Protein AF-A0A955J178-F1 (afdb_monomer)

pLDDT: mean 77.56, std 20.7, range [35.34, 97.31]

Radius of gyration: 25.41 Å; Cα contacts (8 Å, |Δi|>4): 109; chains: 1; bounding box: 50×48×74 Å

Nearest PDB structures (foldseek):
  1qhh-assembly1_A  TM=9.530E-01  e=8.850E-08  Geobacillus stearothermophilus
  2is4-assembly1_A  TM=9.170E-01  e=1.692E-06  Escherichia coli
  2is6-assembly1_A  TM=9.142E-01  e=1.795E-06  Escherichia coli
  2is6-assembly1_B  TM=8.865E-01  e=2.273E-06  Escherichia coli
  3lfu-assembly1_A  TM=8.771E-01  e=3.866E-06  Escherichia coli

Structure (mmCIF, N/CA/C/O backbone):
data_AF-A0A955J178-F1
#
_entry.id   AF-A0A955J178-F1
#
loop_
_atom_site.group_PDB
_atom_site.id
_atom_site.type_symbol
_atom_site.label_atom_id
_atom_site.label_alt_id
_atom_site.label_comp_id
_atom_site.label_asym_id
_atom_site.label_entity_id
_atom_site.label_seq_id
_atom_site.pdbx_PDB_ins_code
_atom_site.Cartn_x
_atom_site.Cartn_y
_atom_site.Cartn_z
_atom_site.occupancy
_atom_site.B_iso_or_equiv
_atom_site.auth_seq_id
_atom_site.auth_comp_id
_atom_site.auth_asym_id
_atom_site.auth_atom_id
_atom_site.pdbx_PDB_model_num
ATOM 1 N N . MET A 1 1 ? 29.742 -26.263 -50.618 1.00 44.66 1 MET A N 1
ATOM 2 C CA . MET A 1 1 ? 29.282 -26.212 -49.211 1.00 44.66 1 MET A CA 1
ATOM 3 C C . MET A 1 1 ? 28.178 -25.171 -49.121 1.00 44.66 1 MET A C 1
ATOM 5 O O . MET A 1 1 ? 28.457 -23.999 -49.329 1.00 44.66 1 MET A O 1
ATOM 9 N N . ALA A 1 2 ? 26.930 -25.604 -48.944 1.00 39.31 2 ALA A N 1
ATOM 10 C CA . ALA A 1 2 ? 25.762 -24.725 -48.880 1.00 39.31 2 ALA A CA 1
ATOM 11 C C . ALA A 1 2 ? 25.596 -24.152 -47.460 1.00 39.31 2 ALA A C 1
ATOM 13 O O . ALA A 1 2 ? 25.765 -24.883 -46.484 1.00 39.31 2 ALA A O 1
ATOM 14 N N . LYS A 1 3 ? 25.291 -22.852 -47.346 1.00 36.59 3 LYS A N 1
ATOM 15 C CA . LYS A 1 3 ? 24.888 -22.213 -46.082 1.00 36.59 3 LYS A CA 1
ATOM 16 C C . LYS A 1 3 ? 23.510 -22.747 -45.657 1.00 36.59 3 LYS A C 1
ATOM 18 O O . LYS A 1 3 ? 22.655 -22.888 -46.529 1.00 36.59 3 LYS A O 1
ATOM 23 N N . PRO A 1 4 ? 23.259 -22.989 -44.361 1.00 42.50 4 PRO A N 1
ATOM 24 C CA . PRO A 1 4 ? 21.914 -23.289 -43.893 1.00 42.50 4 PRO A CA 1
ATOM 25 C C . PRO A 1 4 ? 21.044 -22.027 -43.979 1.00 42.50 4 PRO A C 1
ATOM 27 O O . PRO A 1 4 ? 21.401 -20.971 -43.456 1.00 42.50 4 PRO A O 1
ATOM 30 N N . THR A 1 5 ? 19.917 -22.149 -44.672 1.00 49.84 5 THR A N 1
ATOM 31 C CA . THR A 1 5 ? 18.826 -21.173 -44.753 1.00 49.84 5 THR A CA 1
ATOM 32 C C . THR A 1 5 ? 18.054 -21.164 -43.434 1.00 49.84 5 THR A C 1
ATOM 34 O O . THR A 1 5 ? 17.514 -22.193 -43.030 1.00 49.84 5 THR A O 1
ATOM 37 N N . SER A 1 6 ? 18.007 -20.021 -42.749 1.00 51.34 6 SER A N 1
ATOM 38 C CA . SER A 1 6 ? 17.197 -19.819 -41.542 1.00 51.34 6 SER A CA 1
ATOM 39 C C . SER A 1 6 ? 15.847 -19.189 -41.900 1.00 51.34 6 SER A C 1
ATOM 41 O O . SER A 1 6 ? 15.591 -18.039 -41.553 1.00 51.34 6 SER A O 1
ATOM 43 N N . ASP A 1 7 ? 14.987 -19.936 -42.588 1.00 45.94 7 ASP A N 1
ATOM 44 C CA . ASP A 1 7 ? 13.578 -19.558 -42.781 1.00 45.94 7 ASP A CA 1
ATOM 45 C C . ASP A 1 7 ? 12.749 -20.026 -41.576 1.00 45.94 7 ASP A C 1
ATOM 47 O O . ASP A 1 7 ? 11.918 -20.928 -41.654 1.00 45.94 7 ASP A O 1
ATOM 51 N N . GLY A 1 8 ? 13.039 -19.439 -40.414 1.00 50.84 8 GLY A N 1
ATOM 52 C CA . GLY A 1 8 ? 12.166 -19.500 -39.244 1.00 50.84 8 GLY A CA 1
ATOM 53 C C . GLY A 1 8 ? 11.369 -18.196 -39.140 1.00 50.84 8 GLY A C 1
ATOM 54 O O . GLY A 1 8 ? 11.940 -17.137 -39.404 1.00 50.84 8 GLY A O 1
ATOM 55 N N . PRO A 1 9 ? 10.079 -18.228 -38.761 1.00 44.31 9 PRO A N 1
ATOM 56 C CA . PRO A 1 9 ? 9.283 -17.012 -38.638 1.00 44.31 9 PRO A CA 1
ATOM 57 C C . PRO A 1 9 ? 9.911 -16.059 -37.611 1.00 44.31 9 PRO A C 1
ATOM 59 O O . PRO A 1 9 ? 10.209 -16.443 -36.477 1.00 44.31 9 PRO A O 1
ATOM 62 N N . SER A 1 10 ? 10.136 -14.813 -38.034 1.00 49.38 10 SER A N 1
ATOM 63 C CA . SER A 1 10 ? 10.654 -13.737 -37.190 1.00 49.38 10 SER A CA 1
ATOM 64 C C . SER A 1 10 ? 9.669 -13.445 -36.062 1.00 49.38 10 SER A C 1
ATOM 66 O O . SER A 1 10 ? 8.494 -13.180 -36.302 1.00 49.38 10 SER A O 1
ATOM 68 N N . LEU A 1 11 ? 10.169 -13.421 -34.825 1.00 46.75 11 LEU A N 1
ATOM 69 C CA . LEU A 1 11 ? 9.398 -13.058 -33.629 1.00 46.75 11 LEU A CA 1
ATOM 70 C C . LEU A 1 11 ? 8.854 -11.610 -33.669 1.00 46.75 11 LEU A C 1
ATOM 72 O O . LEU A 1 11 ? 8.103 -11.218 -32.780 1.00 46.75 11 LEU A O 1
ATOM 76 N N . PHE A 1 12 ? 9.253 -10.820 -34.673 1.00 46.12 12 PHE A N 1
ATOM 77 C CA . PHE A 1 12 ? 8.922 -9.405 -34.843 1.00 46.12 12 PHE A CA 1
ATOM 78 C C . PHE A 1 12 ? 8.086 -9.110 -36.095 1.00 46.12 12 PHE A C 1
ATOM 80 O O . PHE A 1 12 ? 7.990 -7.947 -36.489 1.00 46.12 12 PHE A O 1
ATOM 87 N N . ASP A 1 13 ? 7.468 -10.116 -36.725 1.00 46.81 13 ASP A N 1
ATOM 88 C CA . ASP A 1 13 ? 6.483 -9.858 -37.780 1.00 46.81 13 ASP A CA 1
ATOM 89 C C . ASP A 1 13 ? 5.185 -9.303 -37.163 1.00 46.81 13 ASP A C 1
ATOM 91 O O . ASP A 1 13 ? 4.236 -10.009 -36.819 1.00 46.81 13 ASP A O 1
ATOM 95 N N . ALA A 1 14 ? 5.191 -7.990 -36.936 1.00 47.84 14 ALA A N 1
ATOM 96 C CA . ALA A 1 14 ? 4.125 -7.229 -36.295 1.00 47.84 14 ALA A CA 1
ATOM 97 C C . ALA A 1 14 ? 2.891 -7.027 -37.197 1.00 47.84 14 ALA A C 1
ATOM 99 O O . ALA A 1 14 ? 1.990 -6.274 -36.832 1.00 47.84 14 ALA A O 1
ATOM 100 N N . SER A 1 15 ? 2.833 -7.670 -38.369 1.00 45.66 15 SER A N 1
ATOM 101 C CA . SER A 1 15 ? 1.762 -7.466 -39.350 1.00 45.66 15 SER A CA 1
ATOM 102 C C . SER A 1 15 ? 0.537 -8.373 -39.157 1.00 45.66 15 SER A C 1
ATOM 104 O O . SER A 1 15 ? -0.517 -8.090 -39.724 1.00 45.66 15 SER A O 1
ATOM 106 N N . THR A 1 16 ? 0.626 -9.423 -38.329 1.00 46.12 16 THR A N 1
ATOM 107 C CA . THR A 1 16 ? -0.451 -10.428 -38.179 1.00 46.12 16 THR A CA 1
ATOM 108 C C . THR A 1 16 ? -0.952 -10.652 -36.751 1.00 46.12 16 THR A C 1
ATOM 110 O O . THR A 1 16 ? -1.829 -11.490 -36.543 1.00 46.12 16 THR A O 1
ATOM 113 N N . SER A 1 17 ? -0.441 -9.926 -35.754 1.00 45.53 17 SER A N 1
ATOM 114 C CA . SER A 1 17 ? -0.986 -10.016 -34.392 1.00 45.53 17 SER A CA 1
ATOM 115 C C . SER A 1 17 ? -2.210 -9.100 -34.267 1.00 45.5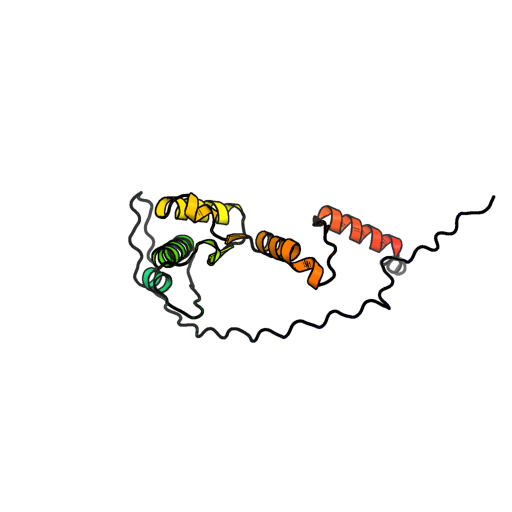3 17 SER A C 1
ATOM 117 O O . SER A 1 17 ? -2.053 -7.890 -34.436 1.00 45.53 17 SER A O 1
ATOM 119 N N . PRO A 1 18 ? -3.423 -9.619 -33.984 1.00 52.44 18 PRO A N 1
ATOM 120 C CA . PRO A 1 18 ? -4.585 -8.767 -33.761 1.00 52.44 18 PRO A CA 1
ATOM 121 C C . PRO A 1 18 ? -4.296 -7.823 -32.591 1.00 52.44 18 PRO A C 1
ATOM 123 O O . PRO A 1 18 ? -3.918 -8.270 -31.507 1.00 52.44 18 PRO A O 1
ATOM 126 N N . GLU A 1 19 ? -4.449 -6.516 -32.820 1.00 50.19 19 GLU A N 1
ATOM 127 C CA . GLU A 1 19 ? -4.296 -5.507 -31.774 1.00 50.19 19 GLU A CA 1
ATOM 128 C C . GLU A 1 19 ? -5.255 -5.862 -30.625 1.00 50.19 19 GLU A C 1
ATOM 130 O O . GLU A 1 19 ? -6.465 -5.986 -30.857 1.00 50.19 19 GLU A O 1
ATOM 135 N N . PRO A 1 20 ? -4.757 -6.088 -29.396 1.00 54.75 20 PRO A N 1
ATOM 136 C CA . PRO A 1 20 ? -5.625 -6.445 -28.290 1.00 54.75 20 PRO A CA 1
ATOM 137 C C . PRO A 1 20 ? -6.625 -5.311 -28.076 1.00 54.75 20 PRO A C 1
ATOM 139 O O . PRO A 1 20 ? -6.242 -4.145 -27.947 1.00 54.75 20 PRO A O 1
ATOM 142 N N . ALA A 1 21 ? -7.915 -5.656 -28.046 1.00 64.31 21 ALA A N 1
ATOM 143 C CA . ALA A 1 21 ? -8.982 -4.696 -27.814 1.00 64.31 21 ALA A CA 1
ATOM 144 C C . ALA A 1 21 ? -8.651 -3.866 -26.567 1.00 64.31 21 ALA A C 1
ATOM 146 O O . ALA A 1 21 ? -8.462 -4.419 -25.478 1.00 64.31 21 ALA A O 1
ATOM 147 N N . ARG A 1 22 ? -8.549 -2.538 -26.728 1.00 52.88 22 ARG A N 1
ATOM 148 C CA . ARG A 1 22 ? -8.286 -1.642 -25.597 1.00 52.88 22 ARG A CA 1
ATOM 149 C C . ARG A 1 22 ? -9.321 -1.933 -24.510 1.00 52.88 22 ARG A C 1
ATOM 151 O O . ARG A 1 22 ? -10.518 -1.878 -24.808 1.00 52.88 22 ARG A O 1
ATOM 158 N N . PRO A 1 23 ? -8.900 -2.228 -23.267 1.00 53.50 23 PRO A N 1
ATOM 159 C CA . PRO A 1 23 ? -9.849 -2.440 -22.189 1.00 53.50 23 PRO A CA 1
ATOM 160 C C . PRO A 1 23 ? -10.748 -1.209 -22.069 1.00 53.50 23 PRO A C 1
ATOM 162 O O . PRO A 1 23 ? -10.286 -0.073 -22.230 1.00 53.50 23 PRO A O 1
ATOM 165 N N . ALA A 1 24 ? -12.036 -1.444 -21.811 1.00 59.22 24 ALA A N 1
ATOM 166 C CA . ALA A 1 24 ? -13.006 -0.377 -21.622 1.00 59.22 24 ALA A CA 1
ATOM 167 C C . ALA A 1 24 ? -12.459 0.638 -20.611 1.00 59.22 24 ALA A C 1
ATOM 169 O O . ALA A 1 24 ? -11.951 0.272 -19.548 1.00 59.22 24 ALA A O 1
ATOM 170 N N . ARG A 1 25 ? -12.528 1.922 -20.970 1.00 48.75 25 ARG A N 1
ATOM 171 C CA . ARG A 1 25 ? -12.036 3.012 -20.129 1.00 48.75 25 ARG A CA 1
ATOM 172 C C . ARG A 1 25 ? -12.804 2.959 -18.809 1.00 48.75 25 ARG A C 1
ATOM 174 O O . ARG A 1 25 ? -14.004 3.218 -18.792 1.00 48.75 25 ARG A O 1
ATOM 181 N N . VAL A 1 26 ? -12.128 2.601 -17.717 1.00 46.00 26 VAL A N 1
ATOM 182 C CA . VAL A 1 26 ? -12.729 2.679 -16.382 1.00 46.00 26 VAL A CA 1
ATOM 183 C C . VAL A 1 26 ? -13.073 4.155 -16.155 1.00 46.00 26 VAL A C 1
ATOM 185 O O . VAL A 1 26 ? -12.178 4.995 -16.307 1.00 46.00 26 VAL A O 1
ATOM 188 N N . PRO A 1 27 ? -14.343 4.509 -15.883 1.00 39.38 27 PRO A N 1
ATOM 189 C CA . PRO A 1 27 ? -14.707 5.898 -15.651 1.00 39.38 27 PRO A CA 1
ATOM 190 C C . PRO A 1 27 ? -13.872 6.443 -14.484 1.00 39.38 27 PRO A C 1
ATOM 192 O O . PRO A 1 27 ? -13.612 5.705 -13.527 1.00 39.38 27 PRO A O 1
ATOM 195 N N . PRO A 1 28 ? -13.407 7.703 -14.554 1.00 44.47 28 PRO A N 1
ATOM 196 C CA . PRO A 1 28 ? -12.646 8.288 -13.463 1.00 44.47 28 PRO A CA 1
ATOM 197 C C . PRO A 1 28 ? -13.486 8.218 -12.189 1.00 44.47 28 PRO A C 1
ATOM 199 O O . PRO A 1 28 ? -14.634 8.661 -12.165 1.00 44.47 28 PRO A O 1
ATOM 202 N N . VAL A 1 29 ? -12.912 7.650 -11.130 1.00 53.62 29 VAL A N 1
ATOM 203 C CA . VAL A 1 29 ? -13.516 7.699 -9.801 1.00 53.62 29 VAL A CA 1
ATOM 204 C C . VAL A 1 29 ? -13.488 9.162 -9.363 1.00 53.62 29 VAL A C 1
ATOM 206 O O . VAL A 1 29 ? -12.453 9.672 -8.939 1.00 53.62 29 VAL A O 1
ATOM 209 N N . THR A 1 30 ? -14.609 9.865 -9.512 1.00 42.75 30 THR A N 1
ATOM 210 C CA . THR A 1 30 ? -14.779 11.216 -8.977 1.00 42.75 30 THR A CA 1
ATOM 211 C C . THR A 1 30 ? -14.948 11.109 -7.471 1.00 42.75 30 THR A C 1
ATOM 213 O O . THR A 1 30 ? -15.983 10.661 -6.978 1.00 42.75 30 THR A O 1
ATOM 216 N N . VAL A 1 31 ? -13.903 11.482 -6.740 1.00 44.84 31 VAL A N 1
ATOM 217 C CA . VAL A 1 31 ? -13.929 11.539 -5.281 1.00 44.84 31 VAL A CA 1
ATOM 218 C C . VAL A 1 31 ? -14.428 12.926 -4.875 1.00 44.84 31 VAL A C 1
ATOM 220 O O . VAL A 1 31 ? -13.757 13.902 -5.213 1.00 44.84 31 VAL A O 1
ATOM 223 N N . PRO A 1 32 ? -15.561 13.071 -4.168 1.00 42.06 32 PRO A N 1
ATOM 224 C CA . PRO A 1 32 ? -15.844 14.322 -3.480 1.00 42.06 32 PRO A CA 1
ATOM 225 C C . PRO A 1 32 ? -14.751 14.528 -2.421 1.00 42.06 32 PRO A C 1
ATOM 227 O O . PRO A 1 32 ? -14.613 13.740 -1.486 1.00 42.06 32 PRO A O 1
ATOM 230 N N . VAL A 1 33 ? -13.902 15.538 -2.621 1.00 43.12 33 VAL A N 1
ATOM 231 C CA . VAL A 1 33 ? -12.780 15.831 -1.723 1.00 43.12 33 VAL A CA 1
ATOM 232 C C . VAL A 1 33 ? -13.293 16.707 -0.585 1.00 43.12 33 VAL A C 1
ATOM 234 O O . VAL A 1 33 ? -13.405 17.921 -0.730 1.00 43.12 33 VAL A O 1
ATOM 237 N N . GLU A 1 34 ? -13.606 16.106 0.560 1.00 48.56 34 GLU A N 1
ATOM 238 C CA . GLU A 1 34 ? -13.842 16.864 1.789 1.00 48.56 34 GLU A CA 1
ATOM 239 C C . GLU A 1 34 ? -12.482 17.184 2.432 1.00 48.56 34 GLU A C 1
ATOM 241 O O . GLU A 1 34 ? -11.854 16.338 3.071 1.00 48.56 34 GLU A O 1
ATOM 246 N N . VAL A 1 35 ? -11.976 18.398 2.193 1.00 45.81 35 VAL A N 1
ATOM 247 C CA . VAL A 1 35 ? -10.691 18.860 2.735 1.00 45.81 35 VAL A CA 1
ATOM 248 C C . VAL A 1 35 ? -10.907 19.407 4.144 1.00 45.81 35 VAL A C 1
ATOM 250 O O . VAL A 1 35 ? -11.321 20.549 4.317 1.00 45.81 35 VAL A O 1
ATOM 253 N N . THR A 1 36 ? -10.600 18.615 5.169 1.00 46.00 36 THR A N 1
ATOM 254 C CA . THR A 1 36 ? -10.484 19.126 6.542 1.00 46.00 36 THR A CA 1
ATOM 255 C C . THR A 1 36 ? -9.017 19.410 6.858 1.00 46.00 36 THR A C 1
ATOM 257 O O . THR A 1 36 ? -8.230 18.476 7.017 1.00 46.00 36 THR A O 1
ATOM 260 N N . HIS A 1 37 ? -8.646 20.689 6.946 1.00 39.72 37 HIS A N 1
ATOM 261 C CA . HIS A 1 37 ? -7.344 21.127 7.450 1.00 39.72 37 HIS A CA 1
ATOM 262 C C . HIS A 1 37 ? -7.471 21.538 8.919 1.00 39.72 37 HIS A C 1
ATOM 264 O O . HIS A 1 37 ? -7.864 22.661 9.216 1.00 39.72 37 HIS A O 1
ATOM 270 N N . GLU A 1 38 ? -7.108 20.638 9.832 1.00 43.97 38 GLU A N 1
ATOM 271 C CA . GLU A 1 38 ? -6.774 21.011 11.210 1.00 43.97 38 GLU A CA 1
ATOM 272 C C . GLU A 1 38 ? -5.249 20.979 11.395 1.00 43.97 38 GLU A C 1
ATOM 274 O O . GLU A 1 38 ? -4.587 20.077 10.864 1.00 43.97 38 GLU A O 1
ATOM 279 N N . PRO A 1 39 ? -4.664 21.943 12.130 1.00 38.28 39 PRO A N 1
ATOM 280 C CA . PRO A 1 39 ? -3.243 21.934 12.435 1.00 38.28 39 PRO A CA 1
ATOM 281 C C . PRO A 1 39 ? -2.922 20.730 13.328 1.00 38.28 39 PRO A C 1
ATOM 283 O O . PRO A 1 39 ? -3.435 20.595 14.437 1.00 38.28 39 PRO A O 1
ATOM 286 N N . VAL A 1 40 ? -2.064 19.835 12.838 1.00 46.56 40 VAL A N 1
ATOM 287 C CA . VAL A 1 40 ? -1.573 18.692 13.616 1.00 46.56 40 VAL A CA 1
ATOM 288 C C . VAL A 1 40 ? -0.354 19.164 14.402 1.00 46.56 40 VAL A C 1
ATOM 290 O O . VAL A 1 40 ? 0.712 19.351 13.823 1.00 46.56 40 VAL A O 1
ATOM 293 N N . ALA A 1 41 ? -0.540 19.408 15.701 1.00 45.06 41 ALA A N 1
ATOM 294 C CA . ALA A 1 41 ? 0.535 19.797 16.607 1.00 45.06 41 ALA A CA 1
ATOM 295 C C . ALA A 1 41 ? 1.581 18.680 16.762 1.00 45.06 41 ALA A C 1
ATOM 297 O O . ALA A 1 41 ? 1.245 17.494 16.816 1.00 45.06 41 ALA A O 1
ATOM 298 N N . ASP A 1 42 ? 2.843 19.101 16.833 1.00 52.50 42 ASP A N 1
ATOM 299 C CA . ASP A 1 42 ? 4.023 18.262 17.020 1.00 52.50 42 ASP A CA 1
ATOM 300 C C . ASP A 1 42 ? 4.086 17.753 18.468 1.00 52.50 42 ASP A C 1
ATOM 302 O O . ASP A 1 42 ? 3.962 18.538 19.411 1.00 52.50 42 ASP A O 1
ATOM 306 N N . ALA A 1 43 ? 4.293 16.451 18.663 1.00 42.47 43 ALA A N 1
ATOM 307 C CA . ALA A 1 43 ? 4.572 15.900 19.985 1.00 42.47 43 ALA A CA 1
ATOM 308 C C . ALA A 1 43 ? 5.635 14.800 19.899 1.00 42.47 43 ALA A C 1
ATOM 310 O O . ALA A 1 43 ? 5.470 13.783 19.224 1.00 42.47 43 ALA A O 1
ATOM 311 N N . ALA A 1 44 ? 6.736 15.068 20.600 1.00 40.84 44 ALA A N 1
ATOM 312 C CA . ALA A 1 44 ? 7.935 14.260 20.710 1.00 40.84 44 ALA A CA 1
ATOM 313 C C . ALA A 1 44 ? 7.708 12.886 21.374 1.00 40.84 44 ALA A C 1
ATOM 315 O O . ALA A 1 44 ? 6.695 12.617 22.016 1.00 40.84 44 ALA A O 1
ATOM 316 N N . ALA A 1 45 ? 8.715 12.030 21.198 1.00 44.50 45 ALA A N 1
ATOM 317 C CA . ALA A 1 45 ? 8.782 10.630 21.590 1.00 44.50 45 ALA A CA 1
ATOM 318 C C . ALA A 1 45 ? 8.354 10.334 23.043 1.00 44.50 45 ALA A C 1
ATOM 320 O O . ALA A 1 45 ? 8.989 10.775 23.998 1.00 44.50 45 ALA A O 1
ATOM 321 N N . SER A 1 46 ? 7.346 9.471 23.194 1.00 35.34 46 SER A N 1
ATOM 322 C CA . SER A 1 46 ? 7.172 8.600 24.360 1.00 35.34 46 SER A CA 1
ATOM 323 C C . SER A 1 46 ? 6.492 7.295 23.926 1.00 35.34 46 SER A C 1
ATOM 325 O O . SER A 1 46 ? 5.693 7.280 22.992 1.00 35.34 46 SER A O 1
ATOM 327 N N . THR A 1 47 ? 6.841 6.183 24.573 1.00 45.31 47 THR A N 1
ATOM 328 C CA . THR A 1 47 ? 6.433 4.799 24.245 1.00 45.31 47 THR A CA 1
ATOM 329 C C . THR A 1 47 ? 4.957 4.495 24.561 1.00 45.31 47 THR A C 1
ATOM 331 O O . THR A 1 47 ? 4.528 3.346 24.498 1.00 45.31 47 THR A O 1
ATOM 334 N N . GLN A 1 48 ? 4.150 5.506 24.886 1.00 46.41 48 GLN A N 1
ATOM 335 C CA . GLN A 1 48 ? 2.699 5.374 24.917 1.00 46.41 48 GLN A CA 1
ATOM 336 C C . GLN A 1 48 ? 2.133 5.895 23.609 1.00 46.41 48 GLN A C 1
ATOM 338 O O . GLN A 1 48 ? 2.373 7.027 23.203 1.00 46.41 48 GLN A O 1
ATOM 343 N N . GLU A 1 49 ? 1.381 5.042 22.929 1.00 58.53 49 GLU A N 1
ATOM 344 C CA . GLU A 1 49 ? 0.716 5.429 21.707 1.00 58.53 49 GLU A CA 1
ATOM 345 C C . GLU A 1 49 ? -0.270 6.571 21.955 1.00 58.53 49 GLU A C 1
ATOM 347 O O . GLU A 1 49 ? -1.366 6.358 22.476 1.00 58.53 49 GLU A O 1
ATOM 352 N N . THR A 1 50 ? 0.101 7.780 21.536 1.00 70.06 50 THR A N 1
ATOM 353 C CA . THR A 1 50 ? 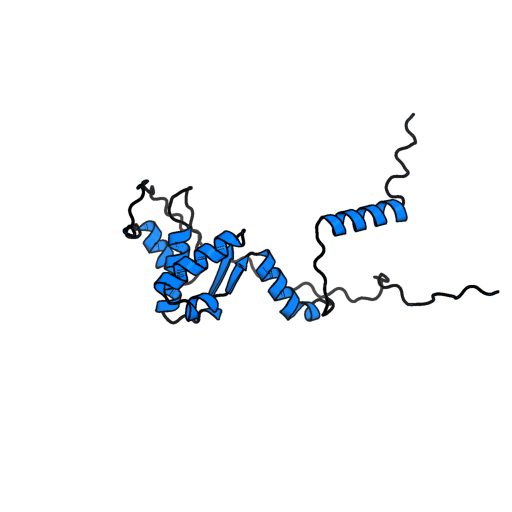-0.781 8.939 21.616 1.00 70.06 50 THR A CA 1
ATOM 354 C C . THR A 1 50 ? -2.119 8.615 20.935 1.00 70.06 50 THR A C 1
ATOM 356 O O . THR A 1 50 ? -2.135 8.053 19.821 1.00 70.06 50 THR A O 1
ATOM 359 N N . PRO A 1 51 ? -3.255 8.932 21.584 1.00 81.88 51 PRO A N 1
ATOM 360 C CA . PRO A 1 51 ? -4.569 8.790 20.977 1.00 81.88 51 PRO A CA 1
ATOM 361 C C . PRO A 1 51 ? -4.632 9.520 19.631 1.00 81.88 51 PRO A C 1
ATOM 363 O O . PRO A 1 51 ? -4.063 10.599 19.476 1.00 81.88 51 PRO A O 1
ATOM 366 N N . LEU A 1 52 ? -5.336 8.937 18.654 1.00 89.12 52 LEU A N 1
ATOM 367 C CA . LEU A 1 52 ? -5.601 9.620 17.384 1.00 89.12 52 LEU A CA 1
ATOM 368 C C . LEU A 1 52 ? -6.337 10.935 17.650 1.00 89.12 52 LEU A C 1
ATOM 370 O O . LEU A 1 52 ? -7.338 10.928 18.373 1.00 89.12 52 LEU A O 1
ATOM 374 N N . ASN A 1 53 ? -5.879 12.022 17.030 1.00 90.38 53 ASN A N 1
ATOM 375 C CA . ASN A 1 53 ? -6.611 13.287 17.054 1.00 90.38 53 ASN A CA 1
ATOM 376 C C . ASN A 1 53 ? -7.919 13.186 16.241 1.00 90.38 53 ASN A C 1
ATOM 378 O O . ASN A 1 53 ? -8.174 12.182 15.567 1.00 90.38 53 ASN A O 1
ATOM 382 N N . GLN A 1 54 ? -8.759 14.221 16.302 1.00 90.31 54 GLN A N 1
ATOM 383 C CA . GLN A 1 54 ? -10.078 14.208 15.666 1.00 90.31 54 GLN A CA 1
ATOM 384 C C . GLN A 1 54 ? -10.001 13.993 14.146 1.00 90.31 54 GLN A C 1
ATOM 386 O O . GLN A 1 54 ? -10.699 13.125 13.620 1.00 90.31 54 GLN A O 1
ATOM 391 N N . ALA A 1 55 ? -9.114 14.707 13.448 1.00 89.12 55 ALA A N 1
ATOM 392 C CA . ALA A 1 55 ? -8.918 14.555 12.005 1.00 89.12 55 ALA A CA 1
ATOM 393 C C . ALA A 1 55 ? -8.431 13.146 11.609 1.00 89.12 55 ALA A C 1
ATOM 395 O O . ALA A 1 55 ? -8.962 12.527 10.685 1.00 89.12 55 ALA A O 1
ATOM 396 N N . GLN A 1 56 ? -7.455 12.597 12.337 1.00 92.69 56 GLN A N 1
ATOM 397 C CA . GLN A 1 56 ? -6.957 11.235 12.136 1.00 92.69 56 GLN A CA 1
ATOM 398 C C . GLN A 1 56 ? -8.056 10.199 12.386 1.00 92.69 56 GLN A C 1
ATOM 400 O O . GLN A 1 56 ? -8.194 9.252 11.614 1.00 92.69 56 GLN A O 1
ATOM 405 N N . ARG A 1 57 ? -8.861 10.388 13.438 1.00 93.19 57 ARG A N 1
ATOM 406 C CA . ARG A 1 57 ? -9.988 9.512 13.763 1.00 93.19 57 ARG A CA 1
ATOM 407 C C . ARG A 1 57 ? -11.063 9.557 12.681 1.00 93.19 57 ARG A C 1
ATOM 409 O O . ARG A 1 57 ? -11.460 8.500 12.212 1.00 93.19 57 ARG A O 1
ATOM 416 N N . LYS A 1 58 ? -11.424 10.744 12.176 1.00 91.75 58 LYS A N 1
ATOM 417 C CA . LYS A 1 58 ? -12.336 10.893 11.026 1.00 91.75 58 LYS A CA 1
ATOM 418 C C . LYS A 1 58 ? -11.821 10.122 9.80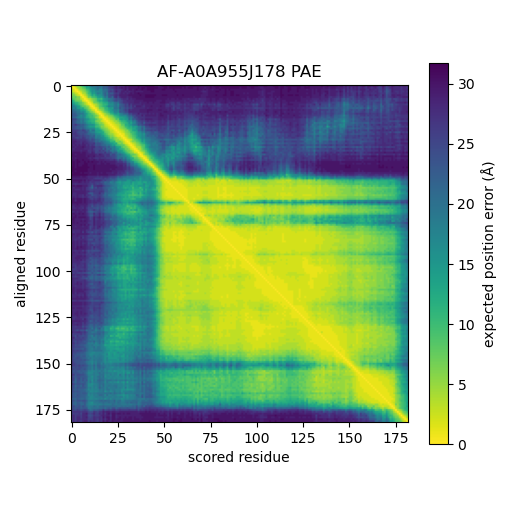2 1.00 91.75 58 LYS A C 1
ATOM 420 O O . LYS A 1 58 ? -12.583 9.400 9.166 1.00 91.75 58 LYS A O 1
ATOM 425 N N . ALA A 1 59 ? -10.521 10.203 9.506 1.00 92.12 59 ALA A N 1
ATOM 426 C CA . ALA A 1 59 ? -9.910 9.462 8.400 1.00 92.12 59 ALA A CA 1
ATOM 427 C C . ALA A 1 59 ? -9.907 7.934 8.608 1.00 92.12 59 ALA A C 1
ATOM 429 O O . ALA A 1 59 ? -10.087 7.181 7.643 1.00 92.12 59 ALA A O 1
ATOM 430 N N . VAL A 1 60 ? -9.707 7.469 9.846 1.00 94.19 60 VAL A N 1
ATOM 431 C CA . VAL A 1 60 ? -9.786 6.046 10.208 1.00 94.19 60 VAL A CA 1
ATOM 432 C C . VAL A 1 60 ? -11.220 5.545 10.096 1.00 94.19 60 VAL A C 1
ATOM 434 O O . VAL A 1 60 ? -11.440 4.522 9.447 1.00 94.19 60 VAL A O 1
ATOM 437 N N . ASP A 1 61 ? -12.181 6.276 10.655 1.00 93.50 61 ASP A N 1
ATOM 438 C CA . ASP A 1 61 ? -13.589 5.885 10.784 1.00 93.50 61 ASP A CA 1
ATOM 439 C C . ASP A 1 61 ? -14.396 6.062 9.498 1.00 93.50 61 ASP A C 1
ATOM 441 O O . ASP A 1 61 ? -15.480 5.497 9.378 1.00 93.50 61 ASP A O 1
ATOM 445 N N . HIS A 1 62 ? -13.861 6.789 8.514 1.00 91.75 62 HIS A N 1
ATOM 446 C CA . HIS A 1 62 ? -14.483 6.990 7.206 1.00 91.75 62 HIS A CA 1
ATOM 447 C C . HIS A 1 62 ? -15.010 5.671 6.614 1.00 91.75 62 HIS A C 1
ATOM 449 O O . HIS A 1 62 ? -14.258 4.705 6.412 1.00 91.75 62 HIS A O 1
ATOM 455 N N . ARG A 1 63 ? -16.316 5.638 6.324 1.00 84.94 63 ARG A N 1
ATOM 456 C CA . ARG A 1 63 ? -17.037 4.476 5.789 1.00 84.94 63 ARG A CA 1
ATOM 457 C C . ARG A 1 63 ? -17.470 4.733 4.355 1.00 84.94 63 ARG A C 1
ATOM 459 O O . ARG A 1 63 ? -18.101 5.746 4.084 1.00 84.94 63 ARG A O 1
ATOM 466 N N . GLY A 1 64 ? -17.215 3.757 3.485 1.00 79.62 64 GLY A N 1
ATOM 467 C CA . GLY A 1 64 ? -17.680 3.770 2.098 1.00 79.62 64 GLY A CA 1
ATOM 468 C C . GLY A 1 64 ? -17.050 4.874 1.243 1.00 79.62 64 GLY A C 1
ATOM 469 O O . GLY A 1 64 ? -16.541 5.872 1.739 1.00 79.62 64 GLY A O 1
ATOM 470 N N . GLY A 1 65 ? -17.058 4.678 -0.072 1.00 87.31 65 GLY A N 1
ATOM 471 C CA . GLY A 1 65 ? -16.524 5.652 -1.021 1.00 87.31 65 GLY A CA 1
ATOM 472 C C . GLY A 1 65 ? -15.018 5.947 -0.880 1.00 87.31 65 GLY A C 1
ATOM 473 O O . GLY A 1 65 ? -14.332 5.432 0.011 1.00 87.31 65 GLY A O 1
ATOM 474 N N . PRO A 1 66 ? -14.465 6.754 -1.794 1.00 90.00 66 PRO A N 1
ATOM 475 C CA . PRO A 1 66 ? -13.050 7.084 -1.785 1.00 90.00 66 PRO A CA 1
ATOM 476 C C . PRO A 1 66 ? -12.753 8.238 -0.811 1.00 90.00 66 PRO A C 1
ATOM 478 O O . PRO A 1 66 ? -13.619 9.053 -0.505 1.00 90.00 66 PRO A O 1
ATOM 481 N N . VAL A 1 67 ? -11.519 8.294 -0.306 1.00 88.25 67 VAL A N 1
ATOM 482 C CA . VAL A 1 67 ? -11.056 9.299 0.665 1.00 88.25 67 VAL A CA 1
ATOM 483 C C . VAL A 1 67 ? -9.612 9.686 0.369 1.00 88.25 67 VAL A C 1
ATOM 485 O O . VAL A 1 67 ? -8.803 8.842 -0.019 1.00 88.25 67 VAL A O 1
ATOM 488 N N . ILE A 1 68 ? -9.279 10.959 0.568 1.00 90.69 68 ILE A N 1
ATOM 489 C CA . ILE A 1 68 ? -7.918 11.481 0.430 1.00 90.69 68 ILE A CA 1
ATOM 490 C C . ILE A 1 68 ? -7.509 12.079 1.772 1.00 90.69 68 ILE A C 1
ATOM 492 O O . ILE A 1 68 ? -8.218 12.911 2.328 1.00 90.69 68 ILE A O 1
ATOM 496 N N . VAL A 1 69 ? -6.356 11.655 2.291 1.00 88.00 69 VAL A N 1
ATOM 497 C CA . VAL A 1 69 ? -5.794 12.178 3.542 1.00 88.00 69 VAL A CA 1
ATOM 498 C C . VAL A 1 69 ? -4.607 13.073 3.208 1.00 88.00 69 VAL A C 1
ATOM 500 O O . VAL A 1 69 ? -3.538 12.587 2.835 1.00 88.00 69 VAL A O 1
ATOM 503 N N . LEU A 1 70 ? -4.797 14.384 3.345 1.00 88.81 70 LEU A N 1
ATOM 504 C CA . LEU A 1 70 ? -3.740 15.381 3.183 1.00 88.81 70 LEU A CA 1
ATOM 505 C C . LEU A 1 70 ? -3.043 15.602 4.523 1.00 88.81 70 LEU A C 1
ATOM 507 O O . LEU A 1 70 ? -3.687 15.821 5.544 1.00 88.81 70 LEU A O 1
ATOM 511 N N . ALA A 1 71 ? -1.718 15.516 4.535 1.00 82.38 71 ALA A N 1
ATOM 512 C CA . ALA A 1 71 ? -0.959 15.533 5.775 1.00 82.38 71 ALA A CA 1
ATOM 513 C C . ALA A 1 71 ? 0.460 16.064 5.540 1.00 82.38 71 ALA A C 1
ATOM 515 O O . ALA A 1 71 ? 1.089 15.704 4.541 1.00 82.38 71 ALA A O 1
ATOM 516 N N . GLY A 1 72 ? 0.994 16.838 6.486 1.00 84.44 72 GLY A N 1
ATOM 517 C CA . GLY A 1 72 ? 2.390 17.295 6.492 1.00 84.44 72 GLY A CA 1
ATOM 518 C C . GLY A 1 72 ? 3.380 16.201 6.929 1.00 84.44 72 GLY A C 1
ATOM 519 O O . GLY A 1 72 ? 2.965 15.121 7.363 1.00 84.44 72 GLY A O 1
ATOM 520 N N . PRO A 1 73 ? 4.699 16.399 6.788 1.00 82.94 73 PRO A N 1
ATOM 521 C CA . PRO A 1 73 ? 5.696 15.519 7.407 1.00 82.94 73 PRO A CA 1
ATOM 522 C C . PRO A 1 73 ? 5.423 15.342 8.914 1.00 82.94 73 PRO A C 1
ATOM 524 O O . PRO A 1 73 ? 4.901 16.247 9.550 1.00 82.94 73 PRO A O 1
ATOM 527 N N . GLY A 1 74 ? 5.704 14.164 9.479 1.00 81.38 74 GLY A N 1
ATOM 528 C CA . GLY A 1 74 ? 5.540 13.910 10.923 1.00 81.38 74 GLY A CA 1
ATOM 529 C C . GLY A 1 74 ? 4.100 13.747 11.441 1.00 81.38 74 GLY A C 1
ATOM 530 O O . GLY A 1 74 ? 3.908 13.190 12.513 1.00 81.38 74 GLY A O 1
ATOM 531 N N . THR A 1 75 ? 3.060 14.088 10.674 1.00 79.50 75 THR A N 1
ATOM 532 C CA . THR A 1 75 ? 1.662 14.114 11.170 1.00 79.50 75 THR A CA 1
ATOM 533 C C . THR A 1 75 ? 0.983 12.739 11.335 1.00 79.50 75 THR A C 1
ATOM 535 O O . THR A 1 75 ? -0.246 12.643 11.391 1.00 79.50 75 THR A O 1
ATOM 538 N N . GLY A 1 76 ? 1.749 11.645 11.343 1.00 84.94 76 GLY A N 1
ATOM 539 C CA . GLY A 1 76 ? 1.220 10.302 11.600 1.00 84.94 76 GLY A CA 1
ATOM 540 C C . GLY A 1 76 ? 0.466 9.634 10.440 1.00 84.94 76 GLY A C 1
ATOM 541 O O . GLY A 1 76 ? -0.364 8.768 10.696 1.00 84.94 76 GLY A O 1
ATOM 542 N N . LYS A 1 77 ? 0.749 9.968 9.168 1.00 90.44 77 LYS A N 1
ATOM 543 C CA . LYS A 1 77 ? 0.123 9.318 7.986 1.00 90.44 77 LYS A CA 1
ATOM 544 C C . LYS A 1 77 ? 0.120 7.792 8.064 1.00 90.44 77 LYS A C 1
ATOM 546 O O . LYS A 1 77 ? -0.919 7.162 7.895 1.00 90.44 77 LYS A O 1
ATOM 551 N N . THR A 1 78 ? 1.279 7.208 8.358 1.00 89.44 78 THR A N 1
ATOM 552 C CA . THR A 1 78 ? 1.425 5.756 8.495 1.00 89.44 78 THR A CA 1
ATOM 553 C C . THR A 1 78 ? 0.513 5.216 9.591 1.00 89.44 78 THR A C 1
ATOM 555 O O . THR A 1 78 ? -0.159 4.217 9.369 1.00 89.44 78 THR A O 1
ATOM 558 N N . ARG A 1 79 ? 0.413 5.920 10.727 1.0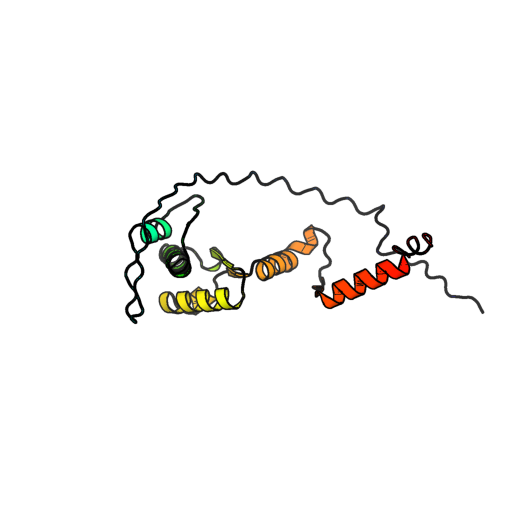0 89.50 79 ARG A N 1
ATOM 559 C CA . ARG A 1 79 ? -0.451 5.540 11.851 1.00 89.50 79 ARG A CA 1
ATOM 560 C C . ARG A 1 79 ? -1.934 5.557 11.476 1.00 89.50 79 ARG A C 1
ATOM 562 O O . ARG A 1 79 ? -2.655 4.638 11.846 1.00 89.50 79 ARG A O 1
ATOM 569 N N . VAL A 1 80 ? -2.377 6.554 10.709 1.00 92.69 80 VAL A N 1
ATOM 570 C CA . VAL A 1 80 ? -3.750 6.609 10.174 1.00 92.69 80 VAL A CA 1
ATOM 571 C C . VAL A 1 80 ? -4.026 5.412 9.264 1.00 92.69 80 VAL A C 1
ATOM 573 O O . VAL A 1 80 ? -5.050 4.752 9.417 1.00 92.69 80 VAL A O 1
ATOM 576 N N . ILE A 1 81 ? -3.106 5.095 8.347 1.00 93.06 81 ILE A N 1
ATOM 577 C CA . ILE A 1 81 ? -3.267 3.972 7.413 1.00 93.06 81 ILE A CA 1
ATOM 578 C C . ILE A 1 81 ? -3.328 2.639 8.170 1.00 93.06 81 ILE A C 1
ATOM 580 O O . ILE A 1 81 ? -4.248 1.854 7.941 1.00 93.06 81 ILE A O 1
ATOM 584 N N . THR A 1 82 ? -2.404 2.392 9.104 1.00 93.62 82 THR A N 1
ATOM 585 C CA . THR A 1 82 ? -2.380 1.146 9.889 1.00 93.62 82 THR A CA 1
ATOM 586 C C . THR A 1 82 ? -3.624 0.998 10.756 1.00 93.62 82 THR A C 1
ATOM 588 O O . THR A 1 82 ? -4.228 -0.071 10.759 1.00 93.62 82 THR A O 1
ATOM 591 N N . ALA A 1 83 ? -4.049 2.071 11.435 1.00 93.56 83 ALA A N 1
ATOM 592 C CA . ALA A 1 83 ? -5.243 2.056 12.278 1.00 93.56 83 ALA A CA 1
ATOM 593 C C . ALA A 1 83 ? -6.518 1.828 11.454 1.00 93.56 83 ALA A C 1
ATOM 595 O O . ALA A 1 83 ? -7.437 1.138 11.890 1.00 93.56 83 ALA A O 1
ATOM 596 N N . ARG A 1 84 ? -6.568 2.358 10.226 1.00 94.31 84 ARG A N 1
ATOM 597 C CA . ARG A 1 84 ? -7.678 2.100 9.310 1.00 94.31 84 ARG A CA 1
ATOM 598 C C . ARG A 1 84 ? -7.725 0.647 8.855 1.00 94.31 84 ARG A C 1
ATOM 600 O O . ARG A 1 84 ? -8.803 0.062 8.865 1.00 94.31 84 ARG A O 1
ATOM 607 N N . ILE A 1 85 ? -6.589 0.062 8.476 1.00 94.44 85 ILE A N 1
ATOM 608 C CA . ILE A 1 85 ? -6.517 -1.359 8.108 1.00 94.44 85 ILE A CA 1
ATOM 609 C C . ILE A 1 85 ? -6.965 -2.220 9.291 1.00 94.44 85 ILE A C 1
ATOM 611 O O . ILE A 1 85 ? -7.861 -3.043 9.150 1.00 94.44 85 ILE A O 1
ATOM 615 N N . GLU A 1 86 ? -6.412 -1.974 10.475 1.00 94.12 86 GLU A N 1
ATOM 616 C CA . GLU A 1 86 ? -6.789 -2.652 11.716 1.00 94.12 86 GLU A CA 1
ATOM 617 C C . GLU A 1 86 ? -8.301 -2.571 11.987 1.00 94.12 86 GLU A C 1
ATOM 619 O O . GLU A 1 86 ? -8.924 -3.595 12.272 1.00 94.12 86 GLU A O 1
ATOM 624 N N . ARG A 1 87 ? -8.914 -1.386 11.849 1.00 93.62 87 ARG A N 1
ATOM 625 C CA . ARG A 1 87 ? -10.365 -1.213 12.005 1.00 93.62 87 ARG A CA 1
ATOM 626 C C . ARG A 1 87 ? -11.148 -2.059 11.004 1.00 93.62 87 ARG A C 1
ATOM 628 O O . ARG A 1 87 ? -12.042 -2.786 11.423 1.00 93.62 87 ARG A O 1
ATOM 635 N N . LEU A 1 88 ? -10.808 -2.000 9.713 1.00 93.12 88 LEU A N 1
ATOM 636 C CA . LEU A 1 88 ? -11.496 -2.779 8.673 1.00 93.12 88 LEU A CA 1
ATOM 637 C C . LEU A 1 88 ? -11.485 -4.278 8.999 1.00 93.12 88 LEU A C 1
ATOM 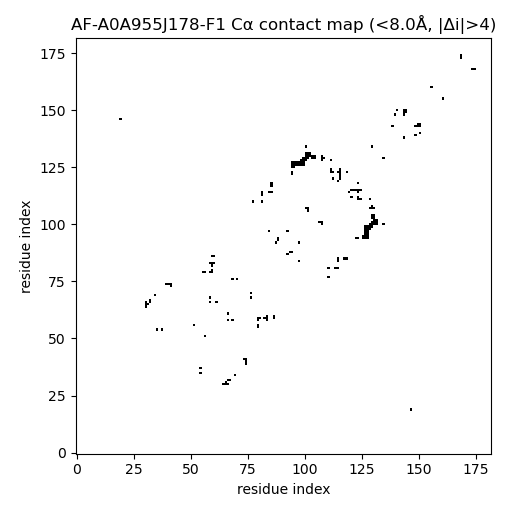639 O O . LEU A 1 88 ? -12.506 -4.950 8.886 1.00 93.12 88 LEU A O 1
ATOM 643 N N . LEU A 1 89 ? -10.349 -4.787 9.471 1.00 92.44 89 LEU A N 1
ATOM 644 C CA . LEU A 1 89 ? -10.194 -6.193 9.839 1.00 92.44 89 LEU A CA 1
ATOM 645 C C . LEU A 1 89 ? -10.956 -6.567 11.116 1.00 92.44 89 LEU A C 1
ATOM 647 O O . LEU A 1 89 ? -11.406 -7.705 11.249 1.00 92.44 89 LEU A O 1
ATOM 651 N N . ARG A 1 90 ? -11.098 -5.644 12.073 1.00 91.00 90 ARG A N 1
ATOM 652 C CA . ARG A 1 90 ? -11.949 -5.852 13.259 1.00 91.00 90 ARG A CA 1
ATOM 653 C C . ARG A 1 90 ? -13.435 -5.831 12.923 1.00 91.00 90 ARG A C 1
ATOM 655 O O . ARG A 1 90 ? -14.202 -6.530 13.568 1.00 91.00 90 ARG A O 1
ATOM 662 N N . GLU A 1 91 ? -13.821 -5.078 11.901 1.00 92.06 91 GLU A N 1
ATOM 663 C CA . GLU A 1 91 ? -15.194 -5.018 11.390 1.00 92.06 91 GLU A CA 1
ATOM 664 C C . GLU A 1 91 ? -15.564 -6.204 10.483 1.00 92.06 91 GLU A C 1
ATOM 666 O O . GLU A 1 91 ? -16.658 -6.229 9.925 1.00 92.06 91 GLU A O 1
ATOM 671 N N . GLY A 1 92 ? -14.682 -7.200 10.350 1.00 91.12 92 GLY A N 1
ATOM 672 C CA . GLY A 1 92 ? -14.961 -8.444 9.631 1.00 91.12 92 GLY A CA 1
ATOM 673 C C . GLY A 1 92 ? -14.468 -8.480 8.185 1.00 91.12 92 GLY A C 1
ATOM 674 O O . GLY A 1 92 ? -14.785 -9.427 7.474 1.00 91.12 92 GLY A O 1
ATOM 675 N N . ALA A 1 93 ? -13.683 -7.497 7.729 1.00 93.06 93 ALA A N 1
ATOM 676 C CA . ALA A 1 93 ? -13.005 -7.627 6.441 1.00 93.06 93 ALA A CA 1
ATOM 677 C C . ALA A 1 93 ? -11.965 -8.760 6.492 1.00 93.06 93 ALA A C 1
ATOM 679 O O . ALA A 1 93 ? -11.127 -8.814 7.400 1.00 93.06 93 ALA A O 1
ATOM 680 N N . GLU A 1 94 ? -11.981 -9.631 5.483 1.00 95.00 94 GLU A N 1
ATOM 681 C CA . GLU A 1 94 ? -10.931 -10.636 5.308 1.00 95.00 94 GLU A CA 1
ATOM 682 C C . GLU A 1 94 ? -9.611 -9.948 4.921 1.00 95.00 94 GLU A C 1
ATOM 684 O O . GLU A 1 94 ? -9.630 -9.070 4.047 1.00 95.00 94 GLU A O 1
ATOM 689 N N . PRO A 1 95 ? -8.457 -10.313 5.512 1.00 95.06 95 PRO A N 1
ATOM 690 C CA . PRO A 1 95 ? -7.162 -9.708 5.186 1.00 95.06 95 PRO A CA 1
ATOM 691 C C . PRO A 1 95 ? -6.852 -9.647 3.683 1.00 95.06 95 PRO A C 1
ATOM 693 O O . PRO A 1 95 ? -6.377 -8.634 3.172 1.00 95.06 95 PRO A O 1
ATOM 696 N N . GLU A 1 96 ? -7.191 -10.694 2.941 1.00 94.56 96 GLU A N 1
ATOM 697 C CA . GLU A 1 96 ? -6.935 -10.831 1.508 1.00 94.56 96 GLU A CA 1
ATOM 698 C C . GLU A 1 96 ? -7.759 -9.853 0.654 1.00 94.56 96 GLU A C 1
ATOM 700 O O . GLU A 1 96 ? -7.432 -9.635 -0.519 1.00 94.56 96 GLU A O 1
ATOM 705 N N . SER A 1 97 ? -8.818 -9.267 1.225 1.00 94.56 97 SER A N 1
ATOM 706 C CA . SER A 1 97 ? -9.656 -8.246 0.584 1.00 94.56 97 SER A CA 1
ATOM 707 C C . SER A 1 97 ? -9.087 -6.828 0.714 1.00 94.56 97 SER A C 1
ATOM 709 O O . SER A 1 97 ? -9.513 -5.926 -0.008 1.00 94.56 97 SER A O 1
ATOM 711 N N . VAL A 1 98 ? -8.091 -6.623 1.585 1.00 94.69 98 VAL A N 1
ATOM 712 C CA . VAL A 1 98 ? -7.451 -5.322 1.812 1.00 94.69 98 VAL A CA 1
ATOM 713 C C . VAL A 1 98 ? -6.136 -5.242 1.036 1.00 94.69 98 VAL A C 1
ATOM 715 O O . VAL A 1 98 ? -5.222 -6.040 1.244 1.00 94.69 98 VAL A O 1
ATOM 718 N N . LEU A 1 99 ? -6.026 -4.240 0.157 1.00 95.81 99 LEU A N 1
ATOM 719 C CA . LEU A 1 99 ? -4.810 -3.917 -0.590 1.00 95.81 99 LEU A CA 1
ATOM 720 C C . LEU A 1 99 ? -4.173 -2.635 -0.041 1.00 95.81 99 LEU A C 1
ATOM 722 O O . LEU A 1 99 ? -4.801 -1.578 -0.046 1.00 95.81 99 LEU A O 1
ATOM 726 N N . ALA A 1 100 ? -2.913 -2.719 0.376 1.00 95.50 100 ALA A N 1
ATOM 727 C CA . ALA A 1 100 ? -2.125 -1.585 0.849 1.00 95.50 100 ALA A CA 1
ATOM 728 C C . ALA A 1 100 ? -0.825 -1.460 0.042 1.00 95.50 100 ALA A C 1
ATOM 730 O O . ALA A 1 100 ? 0.011 -2.366 0.039 1.00 95.50 100 ALA A O 1
ATOM 731 N N . LEU A 1 101 ? -0.652 -0.330 -0.647 1.00 96.56 101 LEU A N 1
ATOM 732 C CA . LEU A 1 101 ? 0.492 -0.080 -1.523 1.00 96.56 101 LEU A CA 1
ATOM 733 C C . LEU A 1 101 ? 1.336 1.090 -1.025 1.00 96.56 101 LEU A C 1
ATOM 735 O O . LEU A 1 101 ? 0.813 2.124 -0.615 1.00 96.56 101 LEU A O 1
ATOM 739 N N . THR A 1 102 ? 2.652 0.933 -1.111 1.00 95.19 102 THR A N 1
ATOM 740 C CA . THR A 1 102 ? 3.639 1.976 -0.814 1.00 95.19 102 THR A CA 1
ATOM 741 C C . THR A 1 102 ? 4.733 2.011 -1.889 1.00 95.19 102 THR A C 1
ATOM 743 O O . THR A 1 102 ? 4.747 1.205 -2.822 1.00 95.19 102 THR A O 1
ATOM 746 N N . PHE A 1 103 ? 5.656 2.963 -1.793 1.00 95.19 103 PHE A N 1
ATOM 747 C CA . PHE A 1 103 ? 6.745 3.121 -2.758 1.00 95.19 103 PHE A CA 1
ATOM 748 C C . PHE A 1 103 ? 7.960 2.240 -2.459 1.00 95.19 103 PHE A C 1
ATOM 750 O O . PHE A 1 103 ? 8.685 1.884 -3.385 1.00 95.19 103 PHE A O 1
ATOM 757 N N . THR A 1 104 ? 8.184 1.859 -1.200 1.00 95.81 104 THR A N 1
ATOM 758 C CA . THR A 1 104 ? 9.378 1.105 -0.793 1.00 95.81 104 THR A CA 1
ATOM 759 C C . THR A 1 104 ? 9.012 -0.209 -0.118 1.00 95.81 104 THR A C 1
ATOM 761 O O . THR A 1 104 ? 7.993 -0.315 0.560 1.00 95.81 104 THR A O 1
ATOM 764 N N . VAL A 1 105 ? 9.862 -1.223 -0.293 1.00 95.31 105 VAL A N 1
ATOM 765 C CA . VAL A 1 105 ? 9.685 -2.532 0.358 1.00 95.31 105 VAL A CA 1
ATOM 766 C C . VAL A 1 105 ? 9.745 -2.381 1.878 1.00 95.31 105 VAL A C 1
ATOM 768 O O . VAL A 1 105 ? 8.836 -2.829 2.566 1.00 95.31 105 VAL A O 1
ATOM 771 N N . LYS A 1 106 ? 10.730 -1.625 2.373 1.00 95.50 106 LYS A N 1
ATOM 772 C CA . LYS A 1 106 ? 10.901 -1.331 3.799 1.00 95.50 106 LYS A CA 1
ATOM 773 C C . LYS A 1 106 ? 9.647 -0.727 4.438 1.00 95.50 106 LYS A C 1
ATOM 775 O O . LYS A 1 106 ? 9.220 -1.183 5.488 1.00 95.50 106 LYS A O 1
ATOM 780 N N . ALA A 1 107 ? 9.003 0.250 3.793 1.00 93.62 107 ALA A N 1
ATOM 781 C CA . ALA A 1 107 ? 7.775 0.832 4.338 1.00 93.62 107 ALA A CA 1
ATOM 782 C C . ALA A 1 107 ? 6.613 -0.177 4.378 1.00 93.62 107 ALA A C 1
ATOM 784 O O . ALA A 1 107 ? 5.755 -0.083 5.252 1.00 93.62 107 ALA A O 1
ATOM 785 N N . ALA A 1 108 ? 6.566 -1.130 3.441 1.00 94.19 108 ALA A N 1
ATOM 786 C CA . ALA A 1 108 ? 5.558 -2.187 3.446 1.00 94.19 108 ALA A CA 1
ATOM 787 C C . ALA A 1 108 ? 5.810 -3.185 4.586 1.00 94.19 108 ALA A C 1
ATOM 789 O O . ALA A 1 108 ? 4.867 -3.622 5.236 1.00 94.19 108 ALA A O 1
ATOM 790 N N . GLU A 1 109 ? 7.071 -3.537 4.834 1.00 94.19 109 GLU A N 1
ATOM 791 C CA . GLU A 1 109 ? 7.477 -4.419 5.934 1.00 94.19 109 GLU A CA 1
ATOM 792 C C . GLU A 1 109 ? 7.193 -3.779 7.294 1.00 94.19 109 GLU A C 1
ATOM 794 O O . GLU A 1 109 ? 6.443 -4.353 8.078 1.00 94.19 109 GLU A O 1
ATOM 799 N N . GLU A 1 110 ? 7.650 -2.545 7.516 1.00 94.31 110 GLU A N 1
ATOM 800 C CA . GLU A 1 110 ? 7.386 -1.798 8.752 1.00 94.31 110 GLU A CA 1
ATOM 801 C C . GLU A 1 110 ? 5.880 -1.635 9.016 1.00 94.31 110 GLU A C 1
ATOM 803 O O . GLU A 1 110 ? 5.414 -1.730 10.151 1.00 94.31 110 GLU A O 1
ATOM 808 N N . MET A 1 111 ? 5.084 -1.375 7.972 1.00 93.75 111 MET A N 1
ATOM 809 C CA . MET A 1 111 ? 3.632 -1.261 8.111 1.00 93.75 111 MET A CA 1
ATOM 810 C C . MET A 1 111 ? 2.992 -2.608 8.476 1.00 93.75 111 MET A C 1
ATOM 812 O O . MET A 1 111 ? 2.083 -2.639 9.308 1.00 93.75 111 MET A O 1
ATOM 816 N N . ARG A 1 112 ? 3.473 -3.714 7.893 1.00 94.12 112 ARG A N 1
ATOM 817 C CA . ARG A 1 112 ? 3.007 -5.069 8.211 1.00 94.12 112 ARG A CA 1
ATOM 818 C C . ARG A 1 112 ? 3.325 -5.442 9.652 1.00 94.12 112 ARG A C 1
ATOM 820 O O . ARG A 1 112 ? 2.434 -5.937 10.332 1.00 94.12 112 ARG A O 1
ATOM 827 N N . GLU A 1 113 ? 4.544 -5.185 10.114 1.00 94.25 113 GLU A N 1
ATOM 828 C CA . GLU A 1 113 ? 4.970 -5.446 11.496 1.00 94.25 113 GLU A CA 1
ATOM 829 C C . GLU A 1 113 ? 4.081 -4.699 12.495 1.00 94.25 113 GLU A C 1
ATOM 831 O O . GLU A 1 113 ? 3.485 -5.315 13.377 1.00 94.25 113 GLU A O 1
ATOM 836 N N . ARG A 1 114 ? 3.857 -3.397 12.275 1.00 92.31 114 ARG A N 1
ATOM 837 C CA . ARG A 1 114 ? 2.965 -2.578 13.117 1.00 92.31 114 ARG A CA 1
ATOM 838 C C . ARG A 1 114 ? 1.533 -3.097 13.171 1.00 92.31 114 ARG A C 1
ATOM 840 O O . ARG A 1 114 ? 0.855 -2.956 14.184 1.00 92.31 114 ARG A O 1
ATOM 847 N N . ILE A 1 115 ? 1.028 -3.643 12.067 1.00 93.38 115 ILE A N 1
ATOM 848 C CA . ILE A 1 115 ? -0.305 -4.252 12.040 1.00 93.38 115 ILE A CA 1
ATOM 849 C C . ILE A 1 115 ? -0.278 -5.600 12.767 1.00 93.38 115 ILE A C 1
ATOM 851 O O . ILE A 1 115 ? -1.178 -5.871 13.561 1.00 93.38 115 ILE A O 1
ATOM 855 N N . ALA A 1 116 ? 0.753 -6.418 12.552 1.00 94.38 116 ALA A N 1
ATOM 856 C CA . ALA A 1 116 ? 0.922 -7.719 13.196 1.00 94.38 116 ALA A CA 1
ATOM 857 C C . ALA A 1 116 ? 0.928 -7.620 14.727 1.00 94.38 116 ALA A C 1
ATOM 859 O O . ALA A 1 116 ? 0.295 -8.448 15.378 1.00 94.38 116 ALA A O 1
ATOM 860 N N . GLU A 1 117 ? 1.538 -6.574 15.290 1.00 93.44 117 GLU A N 1
ATOM 861 C CA . GLU A 1 117 ? 1.502 -6.274 16.731 1.00 93.44 117 GLU A CA 1
ATOM 862 C C . GLU A 1 117 ? 0.071 -6.145 17.291 1.00 93.44 117 GLU A C 1
ATOM 864 O O . GLU A 1 117 ? -0.164 -6.405 18.468 1.00 93.44 117 GLU A O 1
ATOM 869 N N . ARG A 1 118 ? -0.905 -5.764 16.457 1.00 90.50 118 ARG A N 1
ATOM 870 C CA . ARG A 1 118 ? -2.284 -5.442 16.873 1.00 90.50 118 ARG A CA 1
ATOM 871 C C . ARG A 1 118 ? -3.305 -6.528 16.571 1.00 90.50 118 ARG A C 1
ATOM 873 O O . ARG A 1 118 ? -4.323 -6.614 17.259 1.00 90.50 118 ARG A O 1
ATOM 880 N N . ILE A 1 119 ? -3.093 -7.293 15.501 1.00 91.62 119 ILE A N 1
ATOM 881 C CA . ILE A 1 119 ? -4.054 -8.298 15.010 1.00 91.62 119 ILE A CA 1
ATOM 882 C C . ILE A 1 119 ? -3.475 -9.716 14.932 1.00 91.62 119 ILE A C 1
ATOM 884 O O . ILE A 1 119 ? -4.189 -10.635 14.532 1.00 91.62 119 ILE A O 1
ATOM 888 N N . GLY A 1 120 ? -2.200 -9.888 15.284 1.00 93.81 120 GLY A N 1
ATOM 889 C CA . GLY A 1 120 ? -1.463 -11.138 15.147 1.00 93.81 120 GLY A CA 1
ATOM 890 C C . GLY A 1 120 ? -0.826 -11.319 13.765 1.00 93.81 120 GLY A C 1
ATOM 891 O O . GLY A 1 120 ? -1.355 -10.890 12.735 1.00 93.81 120 GLY A O 1
ATOM 892 N N . MET A 1 121 ? 0.321 -12.002 13.745 1.00 92.62 121 MET A N 1
ATOM 893 C CA . MET A 1 121 ? 1.108 -12.220 12.526 1.00 92.62 121 MET A CA 1
ATOM 894 C C . MET A 1 121 ? 0.365 -13.056 11.472 1.00 92.62 121 MET A C 1
ATOM 896 O O . MET A 1 121 ? 0.473 -12.770 10.281 1.00 92.62 121 MET A O 1
ATOM 900 N N . ASP A 1 122 ? -0.443 -14.034 11.893 1.00 93.94 122 ASP A N 1
ATOM 901 C CA . ASP A 1 122 ? -1.260 -14.852 10.985 1.00 93.94 122 ASP A CA 1
ATOM 902 C C . ASP A 1 122 ? -2.148 -13.981 10.082 1.00 93.94 122 ASP A C 1
ATOM 904 O O . ASP A 1 122 ? -2.081 -14.048 8.857 1.00 93.94 122 ASP A O 1
ATOM 908 N N . ARG A 1 123 ? -2.909 -13.057 10.675 1.00 92.62 123 ARG A N 1
ATOM 909 C CA . ARG A 1 123 ? -3.784 -12.162 9.910 1.00 92.62 123 ARG A CA 1
ATOM 910 C C . ARG A 1 123 ? -2.991 -11.138 9.103 1.00 92.62 123 ARG A C 1
ATOM 912 O O . ARG A 1 123 ? -3.369 -10.821 7.978 1.00 92.62 123 ARG A O 1
ATOM 919 N N . ALA A 1 124 ? -1.893 -10.620 9.654 1.00 93.19 124 ALA A N 1
ATOM 920 C CA . ALA A 1 124 ? -1.085 -9.602 8.989 1.00 93.19 124 ALA A CA 1
ATOM 921 C C . ALA A 1 124 ? -0.344 -10.126 7.746 1.00 93.19 124 ALA A C 1
ATOM 923 O O . ALA A 1 124 ? -0.175 -9.388 6.777 1.00 93.19 124 ALA A O 1
ATOM 924 N N . THR A 1 125 ? 0.075 -11.395 7.734 1.00 93.44 125 THR A N 1
ATOM 925 C CA . THR A 1 125 ? 0.732 -12.012 6.564 1.00 93.44 125 THR A CA 1
ATOM 926 C C . THR A 1 125 ? -0.221 -12.235 5.393 1.00 93.44 125 THR A C 1
ATOM 928 O O . THR A 1 125 ? 0.206 -12.150 4.242 1.00 93.44 125 THR A O 1
ATOM 931 N N . ARG A 1 126 ? -1.515 -12.441 5.670 1.00 95.00 126 ARG A N 1
ATOM 932 C CA . ARG A 1 126 ? -2.570 -12.602 4.656 1.00 95.00 126 ARG A CA 1
ATOM 933 C C . ARG A 1 126 ? -2.974 -11.287 3.972 1.00 95.00 126 ARG A C 1
ATOM 935 O O . ARG A 1 126 ? -3.594 -11.311 2.909 1.00 95.00 126 ARG A O 1
ATOM 942 N N . LEU A 1 127 ? -2.592 -10.134 4.532 1.00 94.69 127 LEU A N 1
ATOM 943 C CA . LEU A 1 127 ? -2.814 -8.832 3.899 1.00 94.69 127 LEU 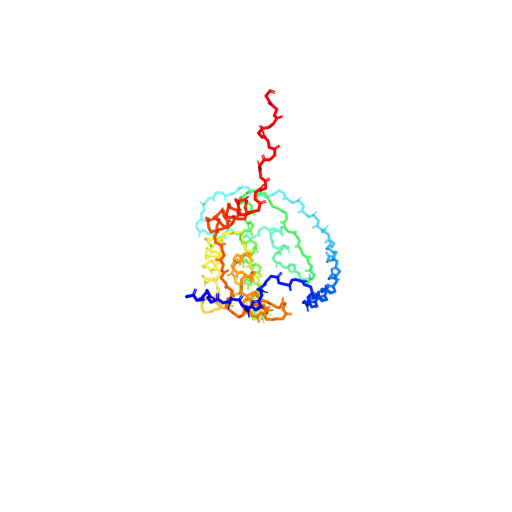A CA 1
ATOM 944 C C . LEU A 1 127 ? -2.062 -8.718 2.574 1.00 94.69 127 LEU A C 1
ATOM 946 O O . LEU A 1 127 ? -0.850 -8.951 2.495 1.00 94.69 127 LEU A O 1
ATOM 950 N N . ARG A 1 128 ? -2.751 -8.220 1.542 1.00 94.50 128 ARG A N 1
ATOM 951 C CA . ARG A 1 128 ? -2.094 -7.823 0.292 1.00 94.50 128 ARG A CA 1
ATOM 952 C C . ARG A 1 128 ? -1.396 -6.484 0.503 1.00 94.50 128 ARG A C 1
ATOM 954 O O . ARG A 1 128 ? -1.939 -5.426 0.207 1.00 94.50 128 ARG A O 1
ATOM 961 N N . MET A 1 129 ? -0.181 -6.535 1.035 1.00 95.12 129 MET A N 1
ATOM 962 C CA . MET A 1 129 ? 0.634 -5.356 1.318 1.00 95.12 129 MET A CA 1
ATOM 963 C C . MET A 1 129 ? 1.975 -5.416 0.590 1.00 95.12 129 MET A C 1
ATOM 965 O O . MET A 1 129 ? 2.693 -6.413 0.674 1.00 95.12 129 MET A O 1
ATOM 969 N N . GLY A 1 130 ? 2.342 -4.347 -0.111 1.00 96.44 130 GLY A N 1
ATOM 970 C CA . GLY A 1 130 ? 3.593 -4.320 -0.860 1.00 96.44 130 GLY A CA 1
ATOM 971 C C . GLY A 1 130 ? 3.827 -3.020 -1.607 1.00 96.44 130 GLY A C 1
ATOM 972 O O . GLY A 1 130 ? 3.255 -1.978 -1.291 1.00 96.44 130 GLY A O 1
ATOM 973 N N . THR A 1 131 ? 4.689 -3.086 -2.615 1.00 97.31 131 THR A N 1
ATOM 974 C CA . THR A 1 131 ? 4.951 -1.947 -3.494 1.00 97.31 131 THR A CA 1
ATOM 975 C C . THR A 1 131 ? 4.062 -1.972 -4.728 1.00 97.31 131 THR A C 1
ATOM 977 O O . THR A 1 131 ? 3.586 -3.032 -5.138 1.00 97.31 131 THR A O 1
ATOM 980 N N . PHE A 1 132 ? 3.896 -0.816 -5.373 1.00 97.12 132 PHE A N 1
ATOM 981 C CA . PHE A 1 132 ? 3.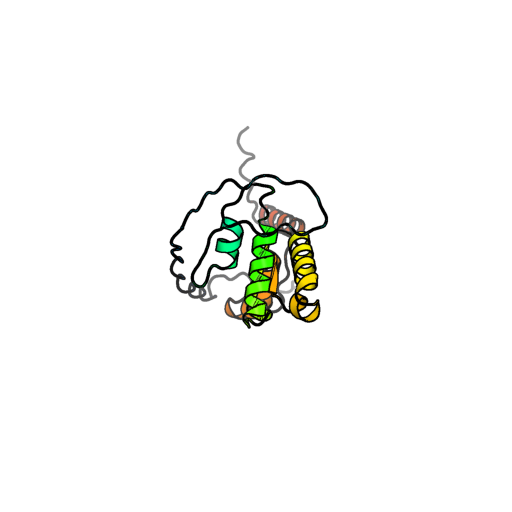229 -0.732 -6.678 1.00 97.12 132 PHE A CA 1
ATOM 982 C C . PHE A 1 132 ? 3.836 -1.696 -7.704 1.00 97.12 132 PHE A C 1
ATOM 984 O O . PHE A 1 132 ? 3.104 -2.430 -8.361 1.00 97.12 132 PHE A O 1
ATOM 991 N N . HIS A 1 133 ? 5.167 -1.756 -7.796 1.00 93.31 133 HIS A N 1
ATOM 992 C CA . HIS A 1 133 ? 5.862 -2.671 -8.704 1.00 93.31 133 HIS A CA 1
ATOM 993 C C . HIS A 1 133 ? 5.625 -4.141 -8.341 1.00 93.31 133 HIS A C 1
ATOM 995 O O . HIS A 1 133 ? 5.356 -4.955 -9.222 1.00 93.31 133 HIS A O 1
ATOM 1001 N N . GLY A 1 134 ? 5.687 -4.486 -7.050 1.00 93.81 134 GLY A N 1
ATOM 1002 C CA . GLY A 1 134 ? 5.424 -5.849 -6.586 1.00 93.81 134 GLY A CA 1
ATOM 1003 C C . GLY A 1 134 ? 3.998 -6.302 -6.902 1.00 93.81 134 GLY A C 1
ATOM 1004 O O . GLY A 1 134 ? 3.795 -7.419 -7.376 1.00 93.81 134 GLY A O 1
ATOM 1005 N N . TYR A 1 135 ? 3.021 -5.414 -6.712 1.00 95.88 135 TYR A N 1
ATOM 1006 C CA . TYR A 1 135 ? 1.628 -5.680 -7.056 1.00 95.88 135 TYR A CA 1
ATOM 1007 C C . TYR A 1 135 ? 1.396 -5.747 -8.571 1.00 95.88 135 TYR A C 1
ATOM 1009 O O . TYR A 1 135 ? 0.755 -6.675 -9.053 1.00 95.88 135 TYR A O 1
ATOM 1017 N N . GLY A 1 136 ? 1.974 -4.831 -9.351 1.00 93.81 136 GLY A N 1
ATOM 1018 C CA . GLY A 1 136 ? 1.911 -4.889 -10.815 1.00 93.81 136 GLY A CA 1
ATOM 1019 C C . GLY A 1 136 ? 2.476 -6.202 -11.360 1.00 93.81 136 GLY A C 1
ATOM 1020 O O . GLY A 1 136 ? 1.854 -6.849 -12.198 1.00 93.81 136 GLY A O 1
ATOM 1021 N N . ARG A 1 137 ? 3.605 -6.664 -10.810 1.00 91.62 137 ARG A N 1
ATOM 1022 C CA . ARG A 1 137 ? 4.187 -7.966 -11.155 1.00 91.62 137 ARG A CA 1
ATOM 1023 C C . ARG A 1 137 ? 3.254 -9.129 -10.810 1.00 91.62 137 ARG A C 1
ATOM 1025 O O . ARG A 1 137 ? 3.136 -10.049 -11.611 1.00 91.62 137 ARG A O 1
ATOM 1032 N N . SER A 1 138 ? 2.596 -9.116 -9.648 1.00 91.44 138 SER A N 1
ATOM 1033 C CA . SER A 1 138 ? 1.681 -10.206 -9.277 1.00 91.44 138 SER A CA 1
ATOM 1034 C C . SER A 1 138 ? 0.457 -10.272 -10.193 1.00 91.44 138 SER A C 1
ATOM 1036 O O . SER A 1 138 ? -0.004 -11.367 -10.510 1.00 91.44 138 SER A O 1
ATOM 1038 N N . LEU A 1 139 ? -0.022 -9.124 -10.685 1.00 92.44 139 LEU A N 1
ATOM 1039 C CA . LEU A 1 139 ? -1.063 -9.070 -11.710 1.00 92.44 139 LEU A CA 1
ATOM 1040 C C . LEU A 1 139 ? -0.583 -9.648 -13.045 1.00 92.44 139 LEU A C 1
ATOM 1042 O O . LEU A 1 139 ? -1.309 -10.437 -13.638 1.00 92.44 139 LEU A O 1
ATOM 1046 N N . LEU A 1 140 ? 0.631 -9.313 -13.493 1.00 91.19 140 LEU A N 1
ATOM 1047 C CA . LEU A 1 140 ? 1.199 -9.857 -14.736 1.00 91.19 140 LEU A CA 1
ATOM 1048 C C . LEU A 1 140 ? 1.420 -11.370 -14.665 1.00 91.19 140 LEU A C 1
ATOM 1050 O O . LEU A 1 140 ? 1.110 -12.077 -15.615 1.00 91.19 140 LEU A O 1
ATOM 1054 N N . ILE A 1 141 ? 1.890 -11.885 -13.527 1.00 89.12 141 ILE A N 1
ATOM 1055 C CA . ILE A 1 141 ? 2.017 -13.334 -13.306 1.00 89.12 141 ILE A CA 1
ATOM 1056 C C . ILE A 1 141 ? 0.650 -14.020 -13.387 1.00 89.12 141 ILE A C 1
ATOM 1058 O O . ILE A 1 141 ? 0.548 -15.130 -13.894 1.00 89.12 141 ILE A O 1
ATOM 1062 N N . ARG A 1 142 ? -0.403 -13.370 -12.882 1.00 90.25 142 ARG A N 1
ATOM 1063 C CA . ARG A 1 142 ? -1.735 -13.971 -12.786 1.00 90.25 142 ARG A CA 1
ATOM 1064 C C . ARG A 1 142 ? -2.582 -13.839 -14.052 1.00 90.25 142 ARG A C 1
ATOM 1066 O O . ARG A 1 142 ? -3.454 -14.672 -14.264 1.00 90.25 142 ARG A O 1
ATOM 1073 N N . PHE A 1 143 ? -2.394 -12.765 -14.813 1.00 92.38 143 PHE A N 1
ATOM 1074 C CA . PHE A 1 143 ? -3.291 -12.370 -15.905 1.00 92.38 143 PHE A CA 1
ATOM 1075 C C . PHE A 1 143 ? -2.558 -11.956 -17.188 1.00 92.38 143 PHE A C 1
ATOM 1077 O O . PHE A 1 143 ? -3.191 -11.421 -18.099 1.00 92.38 143 PHE A O 1
ATOM 1084 N N . GLY A 1 144 ? -1.235 -12.121 -17.257 1.00 90.69 144 GLY A N 1
ATOM 1085 C CA . GLY A 1 144 ? -0.437 -11.715 -18.416 1.00 90.69 144 GLY A CA 1
ATOM 1086 C C . GLY A 1 144 ? -0.818 -12.460 -19.697 1.00 90.69 144 GLY A C 1
ATOM 1087 O O . GLY A 1 144 ? -0.871 -11.859 -20.768 1.00 90.69 144 GLY A O 1
ATOM 1088 N N . ASP A 1 145 ? -1.181 -13.733 -19.578 1.00 89.31 145 ASP A N 1
ATOM 1089 C CA . ASP A 1 145 ? -1.696 -14.573 -20.664 1.00 89.31 145 ASP A CA 1
ATOM 1090 C C . ASP A 1 145 ? -2.847 -13.900 -21.436 1.00 89.31 145 ASP A C 1
ATOM 1092 O O . ASP A 1 145 ? -2.882 -13.913 -22.666 1.00 89.31 145 ASP A O 1
ATOM 1096 N N . ARG A 1 146 ? -3.743 -13.206 -20.725 1.00 91.25 146 ARG A N 1
ATOM 1097 C CA . ARG A 1 146 ? -4.915 -12.525 -21.307 1.00 91.25 146 ARG A CA 1
ATOM 1098 C C . ARG A 1 146 ? -4.577 -11.324 -22.185 1.00 91.25 146 ARG A C 1
ATOM 1100 O O . ARG A 1 146 ? -5.437 -10.860 -22.927 1.00 91.25 146 ARG A O 1
ATOM 1107 N N . ILE A 1 147 ? -3.362 -10.795 -22.071 1.00 89.50 147 ILE A N 1
ATOM 1108 C CA . ILE A 1 147 ? -2.865 -9.668 -22.870 1.00 89.50 147 ILE A CA 1
ATOM 1109 C C . ILE A 1 147 ? -1.724 -10.094 -23.803 1.00 89.50 147 ILE A C 1
ATOM 1111 O O . ILE A 1 147 ? -0.973 -9.248 -24.281 1.00 89.50 147 ILE A O 1
ATOM 1115 N N . GLY A 1 1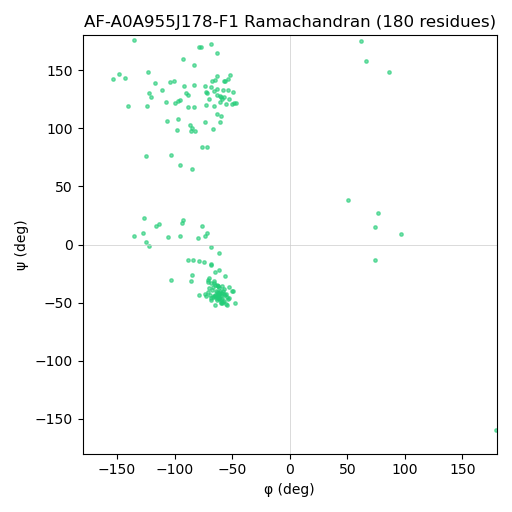48 ? -1.579 -11.402 -24.048 1.00 87.06 148 GLY A N 1
ATOM 1116 C CA . GLY A 1 148 ? -0.552 -11.954 -24.932 1.00 87.06 148 GLY A CA 1
ATOM 1117 C C . GLY A 1 148 ? 0.858 -11.936 -24.339 1.00 87.06 148 GLY A C 1
ATOM 1118 O O . GLY A 1 148 ? 1.826 -12.113 -25.076 1.00 87.06 148 GLY A O 1
ATOM 1119 N N . PHE A 1 149 ? 1.006 -11.724 -23.025 1.00 86.00 149 PHE A N 1
ATOM 1120 C CA . PHE A 1 149 ? 2.305 -11.905 -22.384 1.00 86.00 149 PHE A CA 1
ATOM 1121 C C . PHE A 1 149 ? 2.618 -13.400 -22.266 1.00 86.00 149 PHE A C 1
ATOM 1123 O O . PHE A 1 149 ? 1.757 -14.174 -21.843 1.00 86.00 149 PHE A O 1
ATOM 1130 N N . PRO A 1 150 ? 3.857 -13.816 -22.577 1.00 81.06 150 PRO A N 1
ATOM 1131 C CA . PRO A 1 150 ? 4.266 -15.197 -22.387 1.00 81.06 150 PRO A CA 1
ATOM 1132 C C . PRO A 1 150 ? 4.215 -15.571 -20.900 1.00 81.06 150 PRO A C 1
ATOM 1134 O O . PRO A 1 150 ? 4.554 -14.760 -20.027 1.00 81.06 150 PRO A O 1
ATOM 1137 N N . GLU A 1 151 ? 3.852 -16.827 -20.618 1.00 69.25 151 GLU A N 1
ATOM 1138 C CA . GLU A 1 151 ? 3.788 -17.375 -19.253 1.00 69.25 151 GLU A CA 1
ATOM 1139 C C . GLU A 1 151 ? 5.105 -17.160 -18.491 1.00 69.25 151 GLU A C 1
ATOM 1141 O O . GLU A 1 151 ? 5.115 -16.836 -17.304 1.00 69.25 151 GLU A O 1
ATOM 1146 N N . GLN A 1 152 ? 6.232 -17.254 -19.201 1.00 72.69 152 GLN A N 1
ATOM 1147 C CA . GLN A 1 152 ? 7.566 -16.966 -18.685 1.00 72.69 152 GLN A CA 1
ATOM 1148 C C . GLN A 1 152 ? 8.062 -15.603 -19.179 1.00 72.69 152 GLN A C 1
ATOM 1150 O O . GLN A 1 152 ? 8.901 -15.505 -20.074 1.00 72.69 152 GLN A O 1
ATOM 1155 N N . HIS A 1 153 ? 7.568 -14.524 -18.577 1.00 76.88 153 HIS A N 1
ATOM 1156 C CA . HIS A 1 153 ? 8.111 -13.187 -18.808 1.00 76.88 153 HIS A CA 1
ATOM 1157 C C . HIS A 1 153 ? 9.232 -12.880 -17.809 1.00 76.88 153 HIS A C 1
ATOM 1159 O O . HIS A 1 153 ? 9.097 -13.047 -16.594 1.00 76.88 153 HIS A O 1
ATOM 1165 N N . ARG A 1 154 ? 10.371 -12.409 -18.325 1.00 79.62 154 ARG A N 1
ATOM 1166 C CA . ARG A 1 154 ? 11.490 -11.948 -17.498 1.00 79.62 154 ARG A CA 1
ATOM 1167 C C . ARG A 1 154 ? 11.371 -10.455 -17.248 1.00 79.62 154 ARG A C 1
ATOM 1169 O O . ARG A 1 154 ? 11.112 -9.684 -18.167 1.00 79.62 154 ARG A O 1
ATOM 1176 N N . LEU A 1 155 ? 11.608 -10.055 -16.003 1.00 86.19 155 LEU A N 1
ATOM 1177 C CA . LEU A 1 155 ? 11.827 -8.651 -15.690 1.00 86.19 155 LEU A CA 1
ATOM 1178 C C . LEU A 1 155 ? 13.196 -8.245 -16.212 1.00 86.19 155 LEU A C 1
ATOM 1180 O O . LEU A 1 155 ? 14.188 -8.927 -15.954 1.00 86.19 155 LEU A O 1
ATOM 1184 N N . MET A 1 156 ? 13.218 -7.137 -16.939 1.00 89.56 156 MET A N 1
ATOM 1185 C CA . MET A 1 156 ? 14.445 -6.549 -17.435 1.00 89.56 156 MET A CA 1
ATOM 1186 C C . MET A 1 156 ? 14.904 -5.457 -16.474 1.00 89.56 156 MET A C 1
ATOM 1188 O O . MET A 1 156 ? 14.148 -4.531 -16.179 1.00 89.56 156 MET A O 1
ATOM 1192 N N . ASP A 1 157 ? 16.135 -5.562 -15.986 1.00 90.75 157 ASP A N 1
ATOM 1193 C CA . ASP A 1 157 ? 16.733 -4.513 -15.168 1.00 90.75 157 ASP A CA 1
ATOM 1194 C C . ASP A 1 157 ? 17.243 -3.338 -16.026 1.00 90.75 157 ASP A C 1
ATOM 1196 O O . ASP A 1 157 ? 17.331 -3.394 -17.258 1.00 90.75 157 ASP A O 1
ATOM 1200 N N . SER A 1 158 ? 17.615 -2.241 -15.367 1.00 90.62 158 SER A N 1
ATOM 1201 C CA . SER A 1 158 ? 18.084 -1.033 -16.049 1.00 90.62 158 SER A CA 1
ATOM 1202 C C . SER A 1 158 ? 19.397 -1.228 -16.819 1.00 90.62 158 SER A C 1
ATOM 1204 O O . SER A 1 158 ? 19.697 -0.438 -17.714 1.00 90.62 158 SER A O 1
ATOM 1206 N N . ALA A 1 159 ? 20.234 -2.205 -16.462 1.00 91.38 159 ALA A N 1
ATOM 1207 C CA . ALA A 1 159 ? 21.478 -2.500 -17.173 1.00 91.38 159 ALA A CA 1
ATOM 1208 C C . ALA A 1 159 ? 21.201 -3.308 -18.449 1.00 91.38 159 ALA A C 1
ATOM 1210 O O . ALA A 1 159 ? 21.730 -2.973 -19.512 1.00 91.38 159 ALA A O 1
ATOM 1211 N N . GLN A 1 160 ? 20.322 -4.305 -18.360 1.00 92.69 160 GLN A N 1
ATOM 1212 C CA . GLN A 1 160 ? 19.813 -5.084 -19.482 1.00 92.69 160 GLN A CA 1
ATOM 1213 C C . GLN A 1 160 ? 19.071 -4.188 -20.478 1.00 92.69 160 GLN A C 1
ATOM 1215 O O . GLN A 1 160 ? 19.391 -4.229 -21.664 1.00 92.69 160 GLN A O 1
ATOM 1220 N N . TYR A 1 161 ? 18.193 -3.296 -20.003 1.00 93.81 161 TYR A N 1
ATOM 1221 C CA . TYR A 1 161 ? 17.514 -2.309 -20.849 1.00 93.81 161 TYR A CA 1
ATOM 1222 C C . TYR A 1 161 ? 18.514 -1.434 -21.612 1.00 93.81 161 TYR A C 1
ATOM 1224 O O . TYR A 1 161 ? 18.434 -1.296 -22.830 1.00 93.81 161 TYR A O 1
ATOM 1232 N N . ARG A 1 162 ? 19.524 -0.893 -20.915 1.00 93.88 162 ARG A N 1
ATOM 1233 C CA . ARG A 1 162 ? 20.578 -0.079 -21.542 1.00 93.88 162 ARG A CA 1
ATOM 1234 C C . ARG A 1 162 ? 21.401 -0.867 -22.560 1.00 93.88 162 ARG A C 1
ATOM 1236 O O . ARG A 1 162 ? 21.829 -0.297 -23.561 1.00 93.88 162 ARG A O 1
ATOM 1243 N N . ARG A 1 163 ? 21.657 -2.154 -22.312 1.00 94.19 163 ARG A N 1
ATOM 1244 C CA . ARG A 1 163 ? 22.370 -3.026 -23.253 1.00 94.19 163 ARG A CA 1
ATOM 1245 C C . ARG A 1 163 ? 21.538 -3.289 -24.505 1.00 94.19 163 ARG A C 1
ATOM 1247 O O . ARG A 1 163 ? 22.080 -3.155 -25.596 1.00 94.19 163 ARG A O 1
ATOM 1254 N N . LEU A 1 164 ? 20.255 -3.608 -24.339 1.00 93.88 164 LEU A N 1
ATOM 1255 C CA . LEU A 1 164 ? 19.318 -3.808 -25.441 1.00 93.88 164 LEU A CA 1
ATOM 1256 C C . LEU A 1 164 ? 19.220 -2.547 -26.303 1.00 93.88 164 LEU A C 1
ATOM 1258 O O . LEU A 1 164 ? 19.429 -2.612 -27.509 1.00 93.88 164 LEU A O 1
ATOM 1262 N N . LEU A 1 165 ? 19.000 -1.393 -25.669 1.00 94.19 165 LEU A N 1
ATOM 1263 C CA . LEU A 1 165 ? 18.875 -0.116 -26.365 1.00 94.19 165 LEU A CA 1
ATOM 1264 C C . LEU A 1 165 ? 20.137 0.223 -27.166 1.00 94.19 165 LEU A C 1
ATOM 1266 O O . LEU A 1 165 ? 20.039 0.625 -28.320 1.00 94.19 165 LEU A O 1
ATOM 1270 N N . ARG A 1 166 ? 21.329 0.018 -26.587 1.00 92.19 166 ARG A N 1
ATOM 1271 C CA . ARG A 1 166 ? 22.592 0.197 -27.319 1.00 92.19 166 ARG A CA 1
ATOM 1272 C C . ARG A 1 166 ? 22.708 -0.745 -28.513 1.00 92.19 166 ARG A C 1
ATOM 1274 O O . ARG A 1 166 ? 23.137 -0.295 -29.565 1.00 92.19 166 ARG A O 1
ATOM 1281 N N . GLY A 1 167 ? 22.336 -2.016 -28.354 1.00 92.94 167 GLY A N 1
ATOM 1282 C CA . GLY A 1 167 ? 22.330 -2.983 -29.455 1.00 92.94 167 GLY A CA 1
ATOM 1283 C C . GLY A 1 167 ? 21.486 -2.494 -30.629 1.00 92.94 167 GLY A C 1
ATOM 1284 O O . GLY A 1 167 ? 22.006 -2.372 -31.732 1.00 92.94 167 GLY A O 1
ATOM 1285 N N . LEU A 1 168 ? 20.244 -2.089 -30.350 1.00 94.25 168 LEU A N 1
ATOM 1286 C CA . LEU A 1 168 ? 19.316 -1.558 -31.354 1.00 94.25 168 LEU A CA 1
ATOM 1287 C C . LEU A 1 168 ? 19.843 -0.286 -32.032 1.00 94.25 168 LEU A C 1
ATOM 1289 O O . LEU A 1 168 ? 19.709 -0.126 -33.240 1.00 94.25 168 LEU A O 1
ATOM 1293 N N . ILE A 1 169 ? 20.471 0.611 -31.270 1.00 93.06 169 ILE A N 1
ATOM 1294 C CA . ILE A 1 169 ? 21.081 1.832 -31.810 1.00 93.06 169 ILE A CA 1
ATOM 1295 C C . ILE A 1 169 ? 22.157 1.511 -32.856 1.00 93.06 169 ILE A C 1
ATOM 1297 O O . ILE A 1 169 ? 22.182 2.146 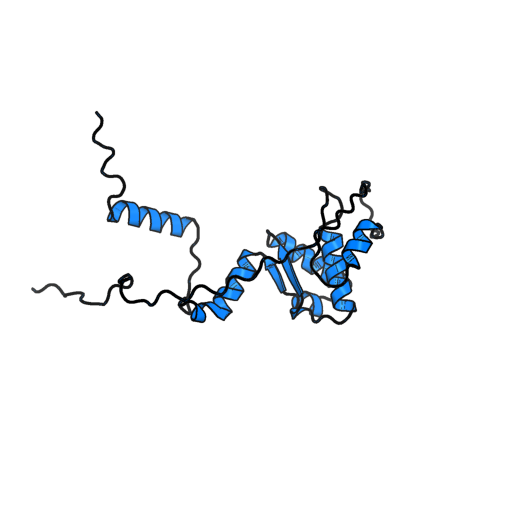-33.910 1.00 93.06 169 ILE A O 1
ATOM 1301 N N . TYR A 1 170 ? 23.047 0.559 -32.558 1.00 90.94 170 TYR A N 1
ATOM 1302 C CA . TYR A 1 170 ? 24.127 0.181 -33.469 1.00 90.94 170 TYR A CA 1
ATOM 1303 C C . TYR A 1 170 ? 23.610 -0.616 -34.666 1.00 90.94 170 TYR A C 1
ATOM 1305 O O . TYR A 1 170 ? 23.993 -0.324 -35.794 1.00 90.94 170 TYR A O 1
ATOM 1313 N N . GLU A 1 171 ? 22.724 -1.584 -34.428 1.00 94.25 171 GLU A N 1
ATOM 1314 C CA . GLU A 1 171 ? 22.142 -2.438 -35.467 1.00 94.25 171 GLU A CA 1
ATOM 1315 C C . GLU A 1 171 ? 21.366 -1.629 -36.512 1.00 94.25 171 GLU A C 1
ATOM 1317 O O . GLU A 1 171 ? 21.512 -1.861 -37.709 1.00 94.25 171 GLU A O 1
ATOM 1322 N N . HIS A 1 172 ? 20.600 -0.627 -36.072 1.00 92.75 172 HIS A N 1
ATOM 1323 C CA . HIS A 1 172 ? 19.806 0.227 -36.958 1.00 92.75 172 HIS A CA 1
ATOM 1324 C C . HIS A 1 172 ? 20.501 1.538 -37.345 1.00 92.75 172 HIS A C 1
ATOM 1326 O O . HIS A 1 172 ? 19.881 2.396 -37.969 1.00 92.75 172 HIS A O 1
ATOM 1332 N N . ASN A 1 173 ? 21.777 1.707 -36.982 1.00 87.06 173 ASN A N 1
ATOM 1333 C CA . ASN A 1 173 ? 22.599 2.863 -37.337 1.00 87.06 173 ASN A CA 1
ATOM 1334 C C . ASN A 1 173 ? 21.943 4.230 -37.031 1.00 87.06 173 ASN A C 1
ATOM 1336 O O . ASN A 1 173 ? 22.083 5.196 -37.783 1.00 87.06 173 ASN A O 1
ATOM 1340 N N . LEU A 1 174 ? 21.228 4.327 -35.905 1.00 85.19 174 LEU A N 1
ATOM 1341 C CA . LEU A 1 174 ? 20.343 5.461 -35.586 1.00 85.19 174 LEU A CA 1
ATOM 1342 C C . LEU A 1 174 ? 21.080 6.793 -35.316 1.00 85.19 174 LEU A C 1
ATOM 1344 O O . LEU A 1 174 ? 20.433 7.810 -35.072 1.00 85.19 174 LEU A O 1
ATOM 1348 N N . PHE A 1 175 ? 22.418 6.806 -35.354 1.00 75.44 175 PHE A N 1
ATOM 1349 C CA . PHE A 1 175 ? 23.252 7.998 -35.144 1.00 75.44 175 PHE A CA 1
ATOM 1350 C C . PHE A 1 175 ? 24.284 8.269 -36.250 1.00 75.44 175 PHE A C 1
ATOM 1352 O O . PHE A 1 175 ? 25.126 9.148 -36.063 1.00 75.44 175 PHE A O 1
ATOM 1359 N N . ALA A 1 176 ? 24.243 7.576 -37.395 1.00 64.69 176 ALA A N 1
ATOM 1360 C CA . ALA A 1 176 ? 25.230 7.809 -38.461 1.00 64.69 176 ALA A CA 1
ATOM 1361 C C . ALA A 1 176 ? 25.221 9.231 -39.045 1.00 64.69 176 ALA A C 1
ATOM 1363 O O . ALA A 1 176 ? 26.239 9.671 -39.570 1.00 64.69 176 ALA A O 1
ATOM 1364 N N . ASP A 1 177 ? 24.125 9.979 -38.910 1.00 58.84 177 ASP A N 1
ATOM 1365 C CA . ASP A 1 177 ? 23.921 11.222 -39.666 1.00 58.84 177 ASP A CA 1
ATOM 1366 C C . ASP A 1 177 ? 24.359 12.518 -38.953 1.00 58.84 177 ASP A C 1
ATOM 1368 O O . ASP A 1 177 ? 23.955 13.617 -39.321 1.00 58.84 177 ASP A O 1
ATOM 1372 N N . ARG A 1 178 ? 25.209 12.433 -37.918 1.00 57.12 178 ARG A N 1
ATOM 1373 C CA . ARG A 1 178 ? 25.805 13.626 -37.270 1.00 57.12 178 ARG A CA 1
ATOM 1374 C C . ARG A 1 178 ? 27.281 13.868 -37.587 1.00 57.12 178 ARG A C 1
ATOM 1376 O O . ARG A 1 178 ? 27.865 14.797 -37.041 1.00 57.12 178 ARG A O 1
ATOM 1383 N N . ALA A 1 179 ? 27.873 13.097 -38.497 1.00 53.44 179 ALA A N 1
ATOM 1384 C CA . ALA A 1 179 ? 29.274 13.249 -38.904 1.00 53.44 179 ALA A CA 1
ATOM 1385 C C . ALA A 1 179 ? 29.485 14.159 -40.139 1.00 53.44 179 ALA A C 1
ATOM 1387 O O . ALA A 1 179 ? 30.515 14.053 -40.797 1.00 53.44 179 ALA A O 1
ATOM 1388 N N . GLY A 1 180 ? 28.527 15.038 -40.468 1.00 52.16 180 GLY A N 1
ATOM 1389 C CA . GLY A 1 180 ? 28.524 15.828 -41.710 1.00 52.16 180 GLY A CA 1
ATOM 1390 C C . GLY A 1 180 ? 28.388 17.346 -41.554 1.00 52.16 180 GLY A C 1
ATOM 1391 O O . GLY A 1 180 ? 27.933 17.995 -42.489 1.00 52.16 180 GLY A O 1
ATOM 1392 N N . VAL A 1 181 ? 28.738 17.926 -40.401 1.00 49.50 181 VAL A N 1
ATOM 1393 C CA . VAL A 1 181 ? 28.869 19.390 -40.261 1.00 49.50 181 VAL A CA 1
ATOM 1394 C C . VAL A 1 181 ? 30.266 19.694 -39.728 1.00 49.50 181 VAL A C 1
ATOM 1396 O O . VAL A 1 181 ? 30.462 19.907 -38.532 1.00 49.50 181 VAL A O 1
ATOM 1399 N N . GLY A 1 182 ? 31.239 19.594 -40.631 1.00 42.41 182 GLY A N 1
ATOM 1400 C CA . GLY A 1 182 ? 32.575 20.172 -40.507 1.00 42.41 182 GLY A CA 1
ATOM 1401 C C . GLY A 1 182 ? 32.723 21.293 -41.520 1.00 42.41 182 GLY A C 1
ATOM 1402 O O . GLY A 1 182 ? 32.116 21.157 -42.607 1.00 42.41 182 GLY A O 1
#

Foldseek 3Di:
DDDDDPPDDDPPPPPPDPQPDDPDPDPPQDAPAPDDDDDQDDDDDDPDDDDDDPLLVCLLPDDDGDYDDDDDPPSCPLVSVLSNLLVCVVVPDQQLNAAAEDADQVSQVVSLVVNCVPPNNVRSVNHNTGYPVVVVVVCCCVCVVVNVHDNDDDDADPVNVVVVVVVCCVVVVVPVPPPPDD

Secondary structure (DSSP, 8-state):
-PPPP--PPPTT-TTSSPPPPPPP-PPP------------------SS-PPPPHHHHHHHH--SS-------TTS-HHHHHHHHHHHHHHTT--GGG-EEEES-HHHHHHHHHHHHHHH-HHHHHHSEEEEHHHHHHHHHHHHGGGGT--SSPPPPPHHHHHHHHHHHHHHTTTTGGGS---

Sequence (182 aa):
MAKPTSDGPSLFDASTSPEPARPARVPPVTVPVEVTHEPVADAAASTQETPLNQAQRKAVDHRGGPVIVLAGPGTGKTRVITARIERLLREGAEPESVLALTFTVKAAEEMRERIAERIGMDRATRLRMGTFHGYGRSLLIRFGDRIGFPEQHRLMDSAQYRRLLRGLIYEHNLFADRAGVG

Mean predicted aligned error: 13.96 Å

Solvent-accessible surface area (backbone atoms only — not comparable to full-atom values): 12018 Å² total; per-residue (Å²): 137,84,80,88,80,82,91,64,90,63,97,75,66,77,87,76,65,78,78,75,77,76,73,78,79,75,75,81,84,82,59,80,79,77,83,80,88,74,88,76,79,89,77,80,94,63,100,64,84,74,77,75,51,71,70,48,42,52,66,36,67,63,72,78,85,72,86,79,88,85,76,65,86,90,64,45,66,68,57,38,53,44,51,25,53,54,48,45,47,72,75,67,46,58,42,72,77,45,77,47,74,38,91,41,64,66,62,29,51,56,50,37,52,62,39,18,79,75,66,37,57,75,53,38,69,48,32,45,62,31,22,59,67,59,51,54,49,53,48,44,75,73,49,24,62,83,74,73,39,61,92,84,69,79,88,76,52,76,66,56,49,53,50,51,52,52,49,53,40,63,78,67,50,75,69,68,88,73,83,77,85,127